Protein AF-A0A7J4KSL4-F1 (afdb_monomer_lite)

Foldseek 3Di:
DDDDPQCPDDDPVCCVPRPPDDDDDPPPDPDDDDPDDDDDCPPQPDFDQDTFFDDQVLLLRLVVRQVVCVVPPPGPADWDDPDPPDITGFHAFLQRLLVSLLVQLPPQADPVRHGDDPCSSCVSVVGKTWGCWKWKDAAQFQKIFIDRRHPCSNPPDSPDRDPFDADDRVPDDGDMDGCVVADAPDFDALVRLLPPPVNCVSNVNPSVSSNSSVVVQCVVPVDRTDDHHHDDGNHNGITMDIDIDD

pLDDT: mean 84.68, std 21.42, range [27.62, 98.75]

Structure (mmCIF, N/CA/C/O backbone):
data_AF-A0A7J4KSL4-F1
#
_entry.id   AF-A0A7J4KSL4-F1
#
loop_
_atom_site.group_PDB
_atom_site.id
_atom_site.type_symbol
_atom_site.label_atom_id
_atom_site.label_alt_id
_atom_site.label_comp_id
_atom_site.label_asym_id
_atom_site.label_entity_id
_atom_site.label_seq_id
_atom_site.pdbx_PDB_ins_code
_atom_site.Cartn_x
_atom_site.Cartn_y
_atom_site.Cartn_z
_atom_site.occupancy
_atom_site.B_iso_or_equiv
_atom_site.auth_seq_id
_atom_site.auth_comp_id
_atom_site.auth_asym_id
_atom_site.auth_atom_id
_atom_site.pdbx_PDB_model_num
ATOM 1 N N . MET A 1 1 ? 8.110 -25.566 19.414 1.00 39.31 1 MET A N 1
ATOM 2 C CA . MET A 1 1 ? 9.192 -24.579 19.209 1.00 39.31 1 MET A CA 1
ATOM 3 C C . MET A 1 1 ? 8.645 -23.217 19.601 1.00 39.31 1 MET A C 1
ATOM 5 O O . MET A 1 1 ? 7.542 -22.883 19.190 1.00 39.31 1 MET A O 1
ATOM 9 N N . THR A 1 2 ? 9.323 -22.516 20.504 1.00 30.81 2 THR A N 1
ATOM 10 C CA . THR A 1 2 ? 8.843 -21.291 21.157 1.00 30.81 2 THR A CA 1
ATOM 11 C C . THR A 1 2 ? 8.714 -20.135 20.170 1.00 30.81 2 THR A C 1
ATOM 13 O O . THR A 1 2 ? 9.677 -19.759 19.511 1.00 30.81 2 THR A O 1
ATOM 16 N N . ASN A 1 3 ? 7.508 -19.577 20.097 1.00 40.16 3 ASN A N 1
ATOM 17 C CA . ASN A 1 3 ? 7.156 -18.394 19.326 1.00 40.16 3 ASN A CA 1
ATOM 18 C C . ASN A 1 3 ? 7.800 -17.149 19.964 1.00 40.16 3 ASN A C 1
ATOM 20 O O . ASN A 1 3 ? 7.260 -16.575 20.910 1.00 40.16 3 ASN A O 1
ATOM 24 N N . THR A 1 4 ? 8.985 -16.761 19.496 1.00 35.66 4 THR A N 1
ATOM 25 C CA . THR A 1 4 ? 9.649 -15.519 19.910 1.00 35.66 4 THR A CA 1
ATOM 26 C C . THR A 1 4 ? 9.448 -14.465 18.833 1.00 35.66 4 THR A C 1
ATOM 28 O O . THR A 1 4 ? 10.215 -14.395 17.877 1.00 35.66 4 THR A O 1
ATOM 31 N N . ASN A 1 5 ? 8.409 -13.643 18.999 1.00 42.62 5 ASN A N 1
ATOM 32 C CA . ASN A 1 5 ? 8.269 -12.371 18.293 1.00 42.62 5 ASN A CA 1
ATOM 33 C C . ASN A 1 5 ? 9.576 -11.564 18.471 1.00 42.62 5 ASN A C 1
ATOM 35 O O . ASN A 1 5 ? 9.858 -11.135 19.595 1.00 42.62 5 ASN A O 1
ATOM 39 N N . PRO A 1 6 ? 10.363 -11.335 17.406 1.00 42.41 6 PRO A N 1
ATOM 40 C CA . PRO A 1 6 ? 11.667 -10.687 17.524 1.00 42.41 6 PRO A CA 1
ATOM 41 C C . PRO A 1 6 ? 11.580 -9.181 17.800 1.00 42.41 6 PRO A C 1
ATOM 43 O O . PRO A 1 6 ? 12.595 -8.543 18.060 1.00 42.41 6 PRO A O 1
ATOM 46 N N . TRP A 1 7 ? 10.371 -8.617 17.787 1.00 39.34 7 TRP A N 1
ATOM 47 C CA . TRP A 1 7 ? 10.103 -7.197 17.999 1.00 39.34 7 TRP A CA 1
ATOM 48 C C . TRP A 1 7 ? 9.522 -6.888 19.377 1.00 39.34 7 TRP A C 1
ATOM 50 O O . TRP A 1 7 ? 9.327 -5.723 19.705 1.00 39.34 7 TRP A O 1
ATOM 60 N N . LYS A 1 8 ? 9.281 -7.901 20.223 1.00 49.50 8 LYS A N 1
ATOM 61 C CA . LYS A 1 8 ? 8.716 -7.699 21.571 1.00 49.50 8 LYS A CA 1
ATOM 62 C C . LYS A 1 8 ? 9.629 -6.866 22.493 1.00 49.50 8 LYS A C 1
ATOM 64 O O . LYS A 1 8 ? 9.166 -6.374 23.517 1.00 49.50 8 LYS A O 1
ATOM 69 N N . HIS A 1 9 ? 10.905 -6.701 22.133 1.00 44.31 9 HIS A N 1
ATOM 70 C CA . HIS A 1 9 ? 11.928 -6.064 22.971 1.00 44.31 9 HIS A CA 1
ATOM 71 C C . HIS A 1 9 ? 12.786 -5.012 22.248 1.00 44.31 9 HIS A C 1
ATOM 73 O O . HIS A 1 9 ? 13.820 -4.614 22.779 1.00 44.31 9 HIS A O 1
ATOM 79 N N . VAL A 1 10 ? 12.397 -4.563 21.050 1.00 47.62 10 VAL A N 1
ATOM 80 C CA . VAL A 1 10 ? 13.165 -3.540 20.322 1.00 47.62 10 VAL A CA 1
ATOM 81 C C . VAL A 1 10 ? 12.630 -2.158 20.689 1.00 47.62 10 VAL A C 1
ATOM 83 O O . VAL A 1 10 ? 11.509 -1.805 20.329 1.00 47.62 10 VAL A O 1
ATOM 86 N N . ASP A 1 11 ? 13.441 -1.389 21.415 1.00 49.22 11 ASP A N 1
ATOM 87 C CA . ASP A 1 11 ? 13.222 0.039 21.642 1.00 49.22 11 ASP A CA 1
ATOM 88 C C . ASP A 1 11 ? 13.379 0.786 20.299 1.00 49.22 11 ASP A C 1
ATOM 90 O O . ASP A 1 11 ? 14.432 0.666 19.663 1.00 49.22 11 ASP A O 1
ATOM 94 N N . PRO A 1 12 ? 12.374 1.556 19.840 1.00 49.84 12 PRO A N 1
ATOM 95 C CA . PRO A 1 12 ? 12.467 2.348 18.613 1.00 49.84 12 PRO A CA 1
ATOM 96 C C . PRO A 1 12 ? 13.655 3.324 18.570 1.00 49.84 12 PRO A C 1
ATOM 98 O O . PRO A 1 12 ? 14.051 3.734 17.478 1.00 49.84 12 PRO A O 1
ATOM 101 N N . GLY A 1 13 ? 14.218 3.701 19.725 1.00 54.22 13 GLY A N 1
ATOM 102 C CA . GLY A 1 13 ? 15.398 4.561 19.835 1.00 54.22 13 GLY A CA 1
ATOM 103 C C . GLY A 1 13 ? 16.749 3.846 19.700 1.00 54.22 13 GLY A C 1
ATOM 104 O O . GLY A 1 13 ? 17.763 4.517 19.521 1.00 54.22 13 GLY A O 1
ATOM 105 N N . ASP A 1 14 ? 16.791 2.510 19.757 1.00 56.78 14 ASP A N 1
ATOM 106 C CA . ASP A 1 14 ? 18.032 1.723 19.760 1.00 56.78 14 ASP A CA 1
ATOM 107 C C . ASP A 1 14 ? 17.886 0.432 18.934 1.00 56.78 14 ASP A C 1
ATOM 109 O O . ASP A 1 14 ? 17.673 -0.673 19.440 1.00 56.78 14 ASP A O 1
ATOM 113 N N . ILE A 1 15 ? 18.046 0.574 17.615 1.00 53.00 15 ILE A N 1
ATOM 114 C CA . ILE A 1 15 ? 17.962 -0.539 16.657 1.00 53.00 15 ILE A CA 1
ATOM 115 C C . ILE A 1 15 ? 19.159 -1.499 16.726 1.00 53.00 15 ILE A C 1
ATOM 117 O O . ILE A 1 15 ? 19.127 -2.558 16.098 1.00 53.00 15 ILE A O 1
ATOM 121 N N . SER A 1 16 ? 20.211 -1.159 17.483 1.00 56.66 16 SER A N 1
ATOM 122 C CA . SER A 1 16 ? 21.448 -1.949 17.554 1.00 56.66 16 SER A CA 1
ATOM 123 C C . SER A 1 16 ? 21.262 -3.313 18.227 1.00 56.66 16 SER A C 1
ATOM 125 O O . SER A 1 16 ? 22.090 -4.205 18.055 1.00 56.66 16 SER A O 1
ATOM 127 N N . LYS A 1 17 ? 20.151 -3.493 18.950 1.00 53.06 17 LYS A N 1
ATOM 128 C CA . LYS A 1 17 ? 19.784 -4.729 19.655 1.00 53.06 17 LYS A CA 1
ATOM 129 C C . LYS A 1 17 ? 18.902 -5.671 18.837 1.00 53.06 17 LYS A C 1
ATOM 131 O O . LYS A 1 17 ? 18.527 -6.734 19.326 1.00 53.06 17 LYS A O 1
ATOM 136 N N . ASN A 1 18 ? 18.551 -5.301 17.606 1.00 53.09 18 ASN A N 1
ATOM 137 C CA . ASN A 1 18 ? 17.775 -6.167 16.731 1.00 53.09 18 ASN A CA 1
ATOM 138 C C . ASN A 1 18 ? 18.672 -7.299 16.181 1.00 53.09 18 ASN A C 1
ATOM 140 O O . ASN A 1 18 ? 19.638 -7.000 15.478 1.00 53.09 18 ASN A O 1
ATOM 144 N N . PRO A 1 19 ? 18.350 -8.588 16.418 1.00 43.59 19 PRO A N 1
ATOM 145 C CA . PRO A 1 19 ? 19.157 -9.719 15.941 1.00 43.59 19 PRO A CA 1
ATOM 146 C C . PRO A 1 19 ? 19.222 -9.838 14.408 1.00 43.59 19 PRO A C 1
ATOM 148 O O . PRO A 1 19 ? 20.030 -10.601 13.882 1.00 43.59 19 PRO A O 1
ATOM 151 N N . TYR A 1 20 ? 18.398 -9.077 13.684 1.00 46.66 20 TYR A N 1
ATOM 152 C CA . TYR A 1 20 ? 18.397 -8.989 12.223 1.00 46.66 20 TYR A CA 1
ATOM 153 C C . TYR A 1 20 ? 19.080 -7.721 11.686 1.00 46.66 20 TYR A C 1
ATOM 155 O O . TYR A 1 20 ? 19.228 -7.579 10.472 1.00 46.66 20 TYR A O 1
ATOM 163 N N . TYR A 1 21 ? 19.518 -6.804 12.554 1.00 44.44 21 TYR A N 1
ATOM 164 C CA . TYR A 1 21 ? 20.284 -5.629 12.148 1.00 44.44 21 TYR A CA 1
ATOM 165 C C . TYR A 1 21 ? 21.752 -6.015 11.931 1.00 44.44 21 TYR A C 1
ATOM 167 O O . TYR A 1 21 ? 22.508 -6.228 12.878 1.00 44.44 21 TYR A O 1
ATOM 175 N N . LYS A 1 22 ? 22.177 -6.104 10.667 1.00 50.25 22 LYS A N 1
ATOM 176 C CA . LYS A 1 22 ? 23.596 -6.238 10.318 1.00 50.25 22 LYS A CA 1
ATOM 177 C C . LYS A 1 22 ? 24.214 -4.846 10.256 1.00 50.25 22 LYS A C 1
ATOM 179 O O . LYS A 1 22 ? 23.897 -4.065 9.363 1.00 50.25 22 LYS A O 1
ATOM 184 N N . LYS A 1 23 ? 25.087 -4.535 11.216 1.00 45.44 23 LYS A N 1
ATOM 185 C CA . LYS A 1 23 ? 25.878 -3.300 11.208 1.00 45.44 23 LYS A CA 1
ATOM 186 C C . LYS A 1 23 ? 26.748 -3.305 9.947 1.00 45.44 23 LYS A C 1
ATOM 188 O O . LYS A 1 23 ? 27.466 -4.272 9.707 1.00 45.44 23 LYS A O 1
ATOM 193 N N . GLN A 1 24 ? 26.631 -2.265 9.128 1.00 40.72 24 GLN A N 1
ATOM 194 C CA . GLN A 1 24 ? 27.460 -2.095 7.939 1.00 40.72 24 GLN A CA 1
ATOM 195 C C . GLN A 1 24 ? 28.926 -1.988 8.385 1.00 40.72 24 GLN A C 1
ATOM 197 O O . GLN A 1 24 ? 29.223 -1.275 9.347 1.00 40.72 24 GLN A O 1
ATOM 202 N N . ASP A 1 25 ? 29.807 -2.762 7.752 1.00 38.03 25 ASP A N 1
ATOM 203 C CA . ASP A 1 25 ? 31.191 -2.932 8.193 1.00 38.03 25 ASP A CA 1
ATOM 204 C C . ASP A 1 25 ? 31.939 -1.591 8.158 1.00 38.03 25 ASP A C 1
ATOM 206 O O . ASP A 1 25 ? 31.971 -0.902 7.137 1.00 38.03 25 ASP A O 1
ATOM 210 N N . ALA A 1 26 ? 32.537 -1.202 9.285 1.00 41.88 26 ALA A N 1
ATOM 211 C CA . ALA A 1 26 ? 33.205 0.092 9.456 1.00 41.88 26 ALA A CA 1
ATOM 212 C C . ALA A 1 26 ? 34.580 0.165 8.759 1.00 41.88 26 ALA A C 1
ATOM 214 O O . ALA A 1 26 ? 35.343 1.101 8.984 1.00 41.88 26 ALA A O 1
ATOM 215 N N . SER A 1 27 ? 34.911 -0.821 7.922 1.00 35.78 27 SER A N 1
ATOM 216 C CA . SER A 1 27 ? 36.167 -0.910 7.176 1.00 35.78 27 SER A CA 1
ATOM 217 C C . SER A 1 27 ? 36.137 -0.199 5.820 1.00 35.78 27 SER A C 1
ATOM 219 O O . SER A 1 27 ? 37.103 -0.300 5.065 1.00 35.78 27 SER A O 1
ATOM 221 N N . ILE A 1 28 ? 35.066 0.530 5.487 1.00 36.09 28 ILE A N 1
ATOM 222 C CA . ILE A 1 28 ? 35.088 1.452 4.346 1.00 36.09 28 ILE A CA 1
ATOM 223 C C . ILE A 1 28 ? 35.929 2.673 4.758 1.00 36.09 28 ILE A C 1
ATOM 225 O O . ILE A 1 28 ? 35.569 3.339 5.732 1.00 36.09 28 ILE A O 1
ATOM 229 N N . PRO A 1 29 ? 37.038 2.990 4.063 1.00 32.78 29 PRO A N 1
ATOM 230 C CA . PRO A 1 29 ? 37.884 4.118 4.426 1.00 32.78 29 PRO A CA 1
ATOM 231 C C . PRO A 1 29 ? 37.075 5.415 4.397 1.00 32.78 29 PRO A C 1
ATOM 233 O O . PRO A 1 29 ? 36.578 5.830 3.350 1.00 32.78 29 PRO A O 1
ATOM 236 N N . THR A 1 30 ? 36.960 6.079 5.546 1.00 37.53 30 THR A N 1
ATOM 237 C CA . THR A 1 30 ? 36.420 7.436 5.647 1.00 37.53 30 THR A CA 1
ATOM 238 C C . THR A 1 30 ? 37.455 8.413 5.099 1.00 37.53 30 THR A C 1
ATOM 240 O O . THR A 1 30 ? 38.217 9.032 5.846 1.00 37.53 30 THR A O 1
ATOM 243 N N . GLY A 1 31 ? 37.520 8.509 3.772 1.00 32.50 31 GLY A N 1
ATOM 244 C CA . GLY A 1 31 ? 38.193 9.601 3.087 1.00 32.50 31 GLY A CA 1
ATOM 245 C C . GLY A 1 31 ? 37.556 10.925 3.506 1.00 32.50 31 GLY A C 1
ATOM 246 O O . GLY A 1 31 ? 36.337 11.085 3.472 1.00 32.50 31 GLY A O 1
ATOM 247 N N . LYS A 1 32 ? 38.398 11.851 3.959 1.00 29.64 32 LYS A N 1
ATOM 248 C CA . LYS A 1 32 ? 38.064 13.246 4.265 1.00 29.64 32 LYS A CA 1
ATOM 249 C C . LYS A 1 32 ? 37.277 13.846 3.081 1.00 29.64 32 LYS A C 1
ATOM 251 O O . LYS A 1 32 ? 37.682 13.596 1.948 1.00 29.64 32 LYS A O 1
ATOM 256 N N . PRO A 1 33 ? 36.188 14.605 3.302 1.00 32.22 33 PRO A N 1
ATOM 257 C CA . PRO A 1 33 ? 35.415 15.163 2.202 1.00 32.22 33 PRO A CA 1
ATOM 258 C C . PRO A 1 33 ? 36.269 16.208 1.492 1.00 32.22 33 PRO A C 1
ATOM 260 O O . PRO A 1 33 ? 36.545 17.275 2.044 1.00 32.22 33 PRO A O 1
ATOM 263 N N . ASP A 1 34 ? 36.711 15.867 0.286 1.00 31.11 34 ASP A N 1
ATOM 264 C CA . ASP A 1 34 ? 37.172 16.861 -0.664 1.00 31.11 34 ASP A CA 1
ATOM 265 C C . ASP A 1 34 ? 35.944 17.670 -1.083 1.00 31.11 34 ASP A C 1
ATOM 267 O O . ASP A 1 34 ? 34.872 17.131 -1.383 1.00 31.11 34 ASP A O 1
ATOM 271 N N . SER A 1 35 ? 36.064 18.985 -0.976 1.00 37.19 35 SER A N 1
ATOM 272 C CA . SER A 1 35 ? 35.003 19.935 -1.265 1.00 37.19 35 SER A CA 1
ATOM 273 C C . SER A 1 35 ? 34.716 19.936 -2.763 1.00 37.19 35 SER A C 1
ATOM 275 O O . SER A 1 35 ? 35.330 20.684 -3.518 1.00 37.19 35 SER A O 1
ATOM 277 N N . GLY A 1 36 ? 33.770 19.093 -3.164 1.00 38.50 36 GLY A N 1
ATOM 278 C CA . GLY A 1 36 ? 33.230 19.028 -4.514 1.00 38.50 36 GLY A CA 1
ATOM 279 C C . GLY A 1 36 ? 33.161 17.594 -5.010 1.00 38.50 36 GLY A C 1
ATOM 280 O O . GLY A 1 36 ? 34.156 17.104 -5.513 1.00 38.50 36 GLY A O 1
ATOM 281 N N . ILE A 1 37 ? 31.998 16.950 -4.859 1.00 29.88 37 ILE A N 1
ATOM 282 C CA . ILE A 1 37 ? 31.429 15.919 -5.745 1.00 29.88 37 ILE A CA 1
ATOM 283 C C . ILE A 1 37 ? 29.965 15.679 -5.321 1.00 29.88 37 ILE A C 1
ATOM 285 O O . ILE A 1 37 ? 29.623 15.666 -4.141 1.00 29.88 37 ILE A O 1
ATOM 289 N N . ASP A 1 38 ? 29.150 15.567 -6.363 1.00 27.62 38 ASP A N 1
ATOM 290 C CA . ASP A 1 38 ? 27.732 15.266 -6.559 1.00 27.62 38 ASP A CA 1
ATOM 291 C C . ASP A 1 38 ? 26.814 14.810 -5.404 1.00 27.62 38 ASP A C 1
ATOM 293 O O . ASP A 1 38 ? 27.182 14.000 -4.548 1.00 27.62 38 ASP A O 1
ATOM 297 N N . PRO A 1 39 ? 25.531 15.240 -5.433 1.00 36.16 39 PRO A N 1
ATOM 298 C CA . PRO A 1 39 ? 24.512 14.719 -4.539 1.00 36.16 39 PRO A CA 1
ATOM 299 C C . PRO A 1 39 ? 24.314 13.223 -4.795 1.00 36.16 39 PRO A C 1
ATOM 301 O O . PRO A 1 39 ? 23.846 12.813 -5.854 1.00 36.16 39 PRO A O 1
ATOM 304 N N . ILE A 1 40 ? 24.665 12.444 -3.771 1.00 29.77 40 ILE A N 1
ATOM 305 C CA . ILE A 1 40 ? 24.315 11.048 -3.495 1.00 29.77 40 ILE A CA 1
ATOM 306 C C . ILE A 1 40 ? 23.189 10.547 -4.412 1.00 29.77 40 ILE A C 1
ATOM 308 O O . ILE A 1 40 ? 21.999 10.770 -4.167 1.00 29.77 40 ILE A O 1
ATOM 312 N N . THR A 1 41 ? 23.583 9.825 -5.457 1.00 32.50 41 THR A N 1
ATOM 313 C CA . THR A 1 41 ? 22.741 8.924 -6.238 1.00 32.50 41 THR A CA 1
ATOM 314 C C . THR A 1 41 ? 22.277 7.798 -5.315 1.00 32.50 41 THR A C 1
ATOM 316 O O . THR A 1 41 ? 22.835 6.705 -5.292 1.00 32.50 41 THR A O 1
ATOM 319 N N . SER A 1 42 ? 21.217 8.040 -4.541 1.00 37.16 42 SER A N 1
ATOM 320 C CA . SER A 1 42 ? 20.340 6.948 -4.131 1.00 37.16 42 SER A CA 1
ATOM 321 C C . SER A 1 42 ? 19.786 6.371 -5.431 1.00 37.16 42 SER A C 1
ATOM 323 O O . SER A 1 42 ? 18.963 7.026 -6.078 1.00 37.16 42 SER A O 1
ATOM 325 N N . ALA A 1 43 ? 20.327 5.234 -5.880 1.00 36.28 43 ALA A N 1
ATOM 326 C CA . ALA A 1 43 ? 19.898 4.565 -7.100 1.00 36.28 43 ALA A CA 1
ATOM 327 C C . ALA A 1 43 ? 18.366 4.514 -7.110 1.00 36.28 43 ALA A C 1
ATOM 329 O O . ALA A 1 43 ? 17.746 3.917 -6.232 1.00 36.28 43 ALA A O 1
ATOM 330 N N . LYS A 1 44 ? 17.758 5.240 -8.051 1.00 55.06 44 LYS A N 1
ATOM 331 C CA . LYS A 1 44 ? 16.309 5.354 -8.173 1.00 55.06 44 LYS A CA 1
ATOM 332 C C . LYS A 1 44 ? 15.770 3.952 -8.432 1.00 55.06 44 LYS A C 1
ATOM 334 O O . LYS A 1 44 ? 15.937 3.436 -9.539 1.00 55.06 44 LYS A O 1
ATOM 339 N N . LEU A 1 45 ? 15.161 3.331 -7.421 1.00 57.69 45 LEU A N 1
ATOM 340 C CA . LEU A 1 45 ? 14.514 2.039 -7.591 1.00 57.69 45 LEU A CA 1
ATOM 341 C C . LEU A 1 45 ? 13.438 2.235 -8.663 1.00 57.69 45 LEU A C 1
ATOM 343 O O . LEU A 1 45 ? 12.484 2.998 -8.492 1.00 57.69 45 LEU A O 1
ATOM 347 N N . SER A 1 46 ? 13.668 1.632 -9.820 1.00 61.75 46 SER A N 1
ATOM 348 C CA . SER A 1 46 ? 12.796 1.733 -10.978 1.00 61.75 46 SER A CA 1
ATOM 349 C C . SER A 1 46 ? 12.650 0.361 -11.608 1.00 61.75 46 SER A C 1
ATOM 351 O O . SER A 1 46 ? 13.590 -0.437 -11.648 1.00 61.75 46 SER A O 1
ATOM 353 N N . VAL A 1 47 ? 11.426 0.067 -12.028 1.00 60.12 47 VAL A N 1
ATOM 354 C CA . VAL A 1 47 ? 11.045 -1.184 -12.684 1.00 60.12 47 VAL A CA 1
ATOM 355 C C . VAL A 1 47 ? 10.241 -0.795 -13.895 1.00 60.12 47 VAL A C 1
ATOM 357 O O . VAL A 1 47 ? 9.199 -0.144 -13.771 1.00 60.12 47 VAL A O 1
ATOM 360 N N . GLY A 1 48 ? 10.749 -1.167 -15.067 1.00 71.94 48 GLY A N 1
ATOM 361 C CA . GLY A 1 48 ? 10.225 -0.660 -16.324 1.00 71.94 48 GLY A CA 1
ATOM 362 C C . GLY A 1 48 ? 10.170 0.866 -16.279 1.00 71.94 48 GLY A C 1
ATOM 363 O O . GLY A 1 48 ? 11.195 1.531 -16.158 1.00 71.94 48 GLY A O 1
ATOM 364 N N . ALA A 1 49 ? 8.959 1.412 -16.327 1.00 74.44 49 ALA A N 1
ATOM 365 C CA . ALA A 1 49 ? 8.733 2.849 -16.364 1.00 74.44 49 ALA A CA 1
ATOM 366 C C . ALA A 1 49 ? 8.252 3.467 -15.036 1.00 74.44 49 ALA A C 1
ATOM 368 O O . ALA A 1 49 ? 7.997 4.674 -14.976 1.00 74.44 49 ALA A O 1
ATOM 369 N N . TYR A 1 50 ? 8.134 2.676 -13.964 1.00 84.88 50 TYR A N 1
ATOM 370 C CA . TYR A 1 50 ? 7.694 3.177 -12.664 1.00 84.88 50 TYR A CA 1
ATOM 371 C C . TYR A 1 50 ? 8.869 3.515 -11.753 1.00 84.88 50 TYR A C 1
ATOM 373 O O . TYR A 1 50 ? 9.902 2.850 -11.749 1.00 84.88 50 TYR A O 1
ATOM 381 N N . SER A 1 51 ? 8.693 4.585 -10.981 1.00 88.44 51 SER A N 1
ATOM 382 C CA . SER A 1 51 ? 9.623 5.036 -9.950 1.00 88.44 51 SER A CA 1
ATOM 383 C C . SER A 1 51 ? 9.008 4.736 -8.590 1.00 88.44 51 SER A C 1
ATOM 385 O O . SER A 1 51 ? 7.896 5.188 -8.328 1.00 88.44 51 SER A O 1
ATOM 387 N N . PHE A 1 52 ? 9.705 3.991 -7.741 1.00 89.69 52 PHE A N 1
ATOM 388 C CA . PHE A 1 52 ? 9.222 3.716 -6.390 1.00 89.69 52 PHE A CA 1
ATOM 389 C C . PHE A 1 52 ? 9.706 4.780 -5.418 1.00 89.69 52 PHE A C 1
ATOM 391 O O . PHE A 1 52 ? 10.689 5.481 -5.674 1.00 89.69 52 PHE A O 1
ATOM 398 N N . ILE A 1 53 ? 9.014 4.874 -4.288 1.00 91.19 53 ILE A N 1
ATOM 399 C CA . ILE A 1 53 ? 9.482 5.647 -3.151 1.00 91.19 53 ILE A CA 1
ATOM 400 C C . ILE A 1 53 ? 9.747 4.722 -1.966 1.00 91.19 53 ILE A C 1
ATOM 402 O O . ILE A 1 53 ? 8.977 3.810 -1.673 1.00 91.19 53 ILE A O 1
ATOM 406 N N . GLU A 1 54 ? 10.866 4.988 -1.311 1.00 83.62 54 GLU A N 1
ATOM 407 C CA . GLU A 1 54 ? 11.299 4.387 -0.058 1.00 83.62 54 GLU A CA 1
ATOM 408 C C . GLU A 1 54 ? 11.935 5.541 0.717 1.00 83.62 54 GLU A C 1
ATOM 410 O O . GLU A 1 54 ? 13.007 6.016 0.329 1.00 83.62 54 GLU A O 1
ATOM 415 N N . ALA A 1 55 ? 11.271 6.109 1.731 1.00 70.25 55 ALA A N 1
ATOM 416 C CA . ALA A 1 55 ? 11.935 7.170 2.491 1.00 70.25 55 ALA A CA 1
ATOM 417 C C . ALA A 1 55 ? 11.431 7.416 3.907 1.00 70.25 55 ALA A C 1
ATOM 419 O O . ALA A 1 55 ? 10.256 7.320 4.251 1.00 70.25 55 ALA A O 1
ATOM 420 N N . LYS A 1 56 ? 12.372 7.936 4.696 1.00 78.12 56 LYS A N 1
ATOM 421 C CA . LYS A 1 56 ? 12.125 8.671 5.930 1.00 78.12 56 LYS A CA 1
ATOM 422 C C . LYS A 1 56 ? 12.731 10.073 5.761 1.00 78.12 56 LYS A C 1
ATOM 424 O O . LYS A 1 56 ? 13.955 10.156 5.681 1.00 78.12 56 LYS A O 1
ATOM 429 N N . PRO A 1 57 ? 11.937 11.161 5.710 1.00 90.94 57 PRO A N 1
ATOM 430 C CA . PRO A 1 57 ? 10.470 11.228 5.778 1.00 90.94 57 PRO A CA 1
ATOM 431 C C . PRO A 1 57 ? 9.755 10.886 4.454 1.00 90.94 57 PRO A C 1
ATOM 433 O O . PRO A 1 57 ? 10.229 11.247 3.377 1.00 90.94 57 PRO A O 1
ATOM 436 N N . TYR A 1 58 ? 8.562 10.286 4.551 1.00 94.50 58 TYR A N 1
ATOM 437 C CA . TYR A 1 58 ? 7.679 9.967 3.414 1.00 94.50 58 TYR A CA 1
ATOM 438 C C . TYR A 1 58 ? 7.404 11.181 2.506 1.00 94.50 58 TYR A C 1
ATOM 440 O O . TYR A 1 58 ? 7.470 11.086 1.283 1.00 94.50 58 TYR A O 1
ATOM 448 N N . SER A 1 59 ? 7.157 12.353 3.097 1.00 96.00 59 SER A N 1
ATOM 449 C CA . SER A 1 59 ? 6.887 13.597 2.364 1.00 96.00 59 SER A CA 1
ATOM 450 C C . SER A 1 59 ? 7.996 13.956 1.374 1.00 96.00 59 SER A C 1
ATOM 452 O O . SER A 1 59 ? 7.723 14.231 0.208 1.00 96.00 59 SER A O 1
ATOM 454 N N . GLN A 1 60 ? 9.257 13.881 1.798 1.00 95.19 60 GLN A N 1
ATOM 455 C CA . GLN A 1 60 ? 10.397 14.192 0.943 1.00 95.19 60 GLN A CA 1
ATOM 456 C C . GLN A 1 60 ? 10.498 13.218 -0.235 1.00 95.19 60 GLN A C 1
ATOM 458 O O . GLN A 1 60 ? 10.870 13.632 -1.331 1.00 95.19 60 GLN A O 1
ATOM 463 N N . ALA A 1 61 ? 10.136 11.945 -0.043 1.00 94.38 61 ALA A N 1
ATOM 464 C CA . ALA A 1 61 ? 10.053 10.958 -1.121 1.00 94.38 61 ALA A CA 1
ATOM 465 C C . ALA A 1 61 ? 9.027 11.365 -2.186 1.00 94.38 61 ALA A C 1
ATOM 467 O O . ALA A 1 61 ? 9.348 11.379 -3.374 1.00 94.38 61 ALA A O 1
ATOM 468 N N . VAL A 1 62 ? 7.816 11.738 -1.757 1.00 95.88 62 VAL A N 1
ATOM 469 C CA . VAL A 1 62 ? 6.737 12.182 -2.653 1.00 95.88 62 VAL A CA 1
ATOM 470 C C . VAL A 1 62 ? 7.178 13.393 -3.476 1.00 95.88 62 VAL A C 1
ATOM 472 O O . VAL A 1 62 ? 7.015 13.412 -4.696 1.00 95.88 62 VAL A O 1
ATOM 475 N N . HIS A 1 63 ? 7.796 14.388 -2.837 1.00 95.62 63 HIS A N 1
ATOM 476 C CA . HIS A 1 63 ? 8.267 15.591 -3.531 1.00 95.62 63 HIS A CA 1
ATOM 477 C C . HIS A 1 63 ? 9.424 15.295 -4.488 1.00 95.62 63 HIS A C 1
ATOM 479 O O . HIS A 1 63 ? 9.404 15.766 -5.625 1.00 95.62 63 HIS A O 1
ATOM 485 N N . LYS A 1 64 ? 10.400 14.468 -4.084 1.00 94.19 64 LYS A N 1
ATOM 486 C CA . LYS A 1 64 ? 11.495 14.027 -4.968 1.00 94.19 64 LYS A CA 1
ATOM 487 C C . LYS A 1 64 ? 10.962 13.301 -6.203 1.00 94.19 64 LYS A C 1
ATOM 489 O O . LYS A 1 64 ? 11.399 13.603 -7.312 1.00 94.19 64 LYS A O 1
ATOM 494 N N . LEU A 1 65 ? 9.994 12.399 -6.026 1.00 94.38 65 LEU A N 1
ATOM 495 C CA . LEU A 1 65 ? 9.305 11.714 -7.121 1.00 94.38 65 LEU A CA 1
ATOM 496 C C . LEU A 1 65 ? 8.665 12.726 -8.081 1.00 94.38 65 LEU A C 1
ATOM 498 O O . LEU A 1 65 ? 8.925 12.696 -9.283 1.00 94.38 65 LEU A O 1
ATOM 502 N N . GLN A 1 66 ? 7.868 13.656 -7.553 1.00 94.88 66 GLN A N 1
ATOM 503 C CA . GLN A 1 66 ? 7.174 14.665 -8.353 1.00 94.88 66 GLN A CA 1
ATOM 504 C C . GLN A 1 66 ? 8.136 15.570 -9.127 1.00 94.88 66 GLN A C 1
ATOM 506 O O . GLN A 1 66 ? 7.888 15.856 -10.298 1.00 94.88 66 GLN A O 1
ATOM 511 N N . VAL A 1 67 ? 9.233 16.011 -8.505 1.00 93.56 67 VAL A N 1
ATOM 512 C CA . VAL A 1 67 ? 10.269 16.816 -9.170 1.00 93.56 67 VAL A CA 1
ATOM 513 C C . VAL A 1 67 ? 10.933 16.018 -10.292 1.00 93.56 67 VAL A C 1
ATOM 515 O O . VAL A 1 67 ? 11.017 16.514 -11.413 1.00 93.56 67 VAL A O 1
ATOM 518 N N . ALA A 1 68 ? 11.336 14.773 -10.025 1.00 91.06 68 ALA A N 1
ATOM 519 C CA . ALA A 1 68 ? 12.017 13.928 -11.006 1.00 91.06 68 ALA A CA 1
ATOM 520 C C . ALA A 1 68 ? 11.137 13.566 -12.216 1.00 91.06 68 ALA A C 1
ATOM 522 O O . ALA A 1 68 ? 11.644 13.376 -13.318 1.00 91.06 68 ALA A O 1
ATOM 523 N N . LEU A 1 69 ? 9.822 13.444 -12.023 1.00 91.88 69 LEU A N 1
ATOM 524 C CA . LEU A 1 69 ? 8.895 13.080 -13.097 1.00 91.88 69 LEU A CA 1
ATOM 525 C C . LEU A 1 69 ? 8.382 14.287 -13.888 1.00 91.88 69 LEU A C 1
ATOM 527 O O . LEU A 1 69 ? 8.095 14.157 -15.075 1.00 91.88 69 LEU A O 1
ATOM 531 N N . LYS A 1 70 ? 8.332 15.484 -13.288 1.00 89.62 70 LYS A N 1
ATOM 532 C CA . LYS A 1 70 ? 8.003 16.726 -14.014 1.00 89.62 70 LYS A CA 1
ATOM 533 C C . LYS A 1 70 ? 8.983 17.028 -15.146 1.00 89.62 70 LYS A C 1
ATOM 535 O O . LYS A 1 70 ? 8.585 17.619 -16.143 1.00 89.62 70 LYS A O 1
ATOM 540 N N . THR A 1 71 ? 10.239 16.612 -15.011 1.00 86.56 71 THR A N 1
ATOM 541 C CA . THR A 1 71 ? 11.269 16.781 -16.044 1.00 86.56 71 THR A CA 1
ATOM 542 C C . THR A 1 71 ? 11.282 15.647 -17.077 1.00 86.56 71 THR A C 1
ATOM 544 O O . THR A 1 71 ? 12.089 15.682 -18.001 1.00 86.56 71 THR A O 1
ATOM 547 N N . SER A 1 72 ? 10.386 14.657 -16.952 1.00 83.00 72 SER A N 1
ATOM 548 C CA . SER A 1 72 ? 10.317 13.457 -17.798 1.00 83.00 72 SER A CA 1
ATOM 549 C C . SER A 1 72 ? 8.966 13.380 -18.536 1.00 83.00 72 SER A C 1
ATOM 551 O O . SER A 1 72 ? 8.059 12.678 -18.085 1.00 83.00 72 SER A O 1
ATOM 553 N N . PRO A 1 73 ? 8.792 14.091 -19.668 1.00 68.12 73 PRO A N 1
ATOM 554 C CA . PRO A 1 73 ? 7.493 14.249 -20.338 1.00 68.12 73 PRO A CA 1
ATOM 555 C C . PRO A 1 73 ? 6.906 12.957 -20.934 1.00 68.12 73 PRO A C 1
ATOM 557 O O . PRO A 1 73 ? 5.722 12.922 -21.249 1.00 68.12 73 PRO A O 1
ATOM 560 N N . SER A 1 74 ? 7.701 11.894 -21.073 1.00 70.50 74 SER A N 1
ATOM 561 C CA . SER A 1 74 ? 7.278 10.574 -21.565 1.00 70.50 74 SER A CA 1
ATOM 562 C C . SER A 1 74 ? 6.990 9.561 -20.451 1.00 70.50 74 SER A C 1
ATOM 564 O O . SER A 1 74 ? 6.866 8.365 -20.714 1.00 70.50 74 SER A O 1
ATOM 566 N N . SER A 1 75 ? 6.917 10.003 -19.193 1.00 81.81 75 SER A N 1
ATOM 567 C CA . SER A 1 75 ? 6.669 9.087 -18.086 1.00 81.81 75 SER A CA 1
ATOM 568 C C . SER A 1 75 ? 5.241 8.538 -18.123 1.00 81.81 75 SER A C 1
ATOM 570 O O . SER A 1 75 ? 4.276 9.293 -18.079 1.00 81.81 75 SER A O 1
ATOM 572 N N . VAL A 1 76 ? 5.104 7.210 -18.119 1.00 88.69 76 VAL A N 1
ATOM 573 C CA . VAL A 1 76 ? 3.813 6.520 -17.915 1.00 88.69 76 VAL A CA 1
ATOM 574 C C . VAL A 1 76 ? 3.449 6.395 -16.430 1.00 88.69 76 VAL A C 1
ATOM 576 O O . VAL A 1 76 ? 2.581 5.607 -16.056 1.00 88.69 76 VAL A O 1
ATOM 579 N N . HIS A 1 77 ? 4.142 7.130 -15.557 1.00 94.00 77 HIS A N 1
ATOM 580 C CA . HIS A 1 77 ? 3.879 7.089 -14.129 1.00 94.00 77 HIS A CA 1
ATOM 581 C C . HIS A 1 77 ? 2.493 7.672 -13.810 1.00 94.00 77 HIS A C 1
ATOM 583 O O . HIS A 1 77 ? 2.092 8.654 -14.445 1.00 94.00 77 HIS A O 1
ATOM 589 N N . PRO A 1 78 ? 1.760 7.119 -12.827 1.00 94.88 78 PRO A N 1
ATOM 590 C CA . PRO A 1 78 ? 0.407 7.570 -12.540 1.00 94.88 78 PRO A CA 1
ATOM 591 C C . PRO A 1 78 ? 0.329 9.045 -12.132 1.00 94.88 78 PRO A C 1
ATOM 593 O O . PRO A 1 78 ? 1.166 9.575 -11.391 1.00 94.88 78 PRO A O 1
ATOM 596 N N . LEU A 1 79 ? -0.733 9.694 -12.607 1.00 95.25 79 LEU A N 1
ATOM 597 C CA . LEU A 1 79 ? -1.096 11.065 -12.275 1.00 95.25 79 LEU A CA 1
ATOM 598 C C . LEU A 1 79 ? -2.361 11.069 -11.419 1.00 95.25 79 LEU A C 1
ATOM 600 O O . LEU A 1 79 ? -3.318 10.358 -11.708 1.00 95.25 79 LEU A O 1
ATOM 604 N N . PHE A 1 80 ? -2.387 11.944 -10.423 1.00 96.69 80 PHE A N 1
ATOM 605 C CA . PHE A 1 80 ? -3.562 12.259 -9.627 1.00 96.69 80 PHE A CA 1
ATOM 606 C C . PHE A 1 80 ? -4.179 13.583 -10.085 1.00 96.69 80 PHE A C 1
ATOM 608 O O . PHE A 1 80 ? -3.464 14.574 -10.275 1.00 96.69 80 PHE A O 1
ATOM 615 N N . ASN A 1 81 ? -5.506 13.622 -10.232 1.00 96.69 81 ASN A N 1
ATOM 616 C CA . ASN A 1 81 ? -6.239 14.845 -10.559 1.00 96.69 81 ASN A CA 1
ATOM 617 C C . ASN A 1 81 ? -6.505 15.643 -9.272 1.00 96.69 81 ASN A C 1
ATOM 619 O O . ASN A 1 81 ? -7.411 15.322 -8.506 1.00 96.69 81 ASN A O 1
ATOM 623 N N . LEU A 1 82 ? -5.731 16.704 -9.026 1.00 94.31 82 LEU A N 1
ATOM 624 C CA . LEU A 1 82 ? -5.966 17.605 -7.888 1.00 94.31 82 LEU A CA 1
ATOM 625 C C . LEU A 1 82 ? -7.224 18.450 -8.070 1.00 94.31 82 LEU A C 1
ATOM 627 O O . LEU A 1 82 ? -7.908 18.773 -7.095 1.00 94.31 82 LEU A O 1
ATOM 631 N N . SER A 1 83 ? -7.490 18.814 -9.320 1.00 94.25 83 SER A N 1
ATOM 632 C CA . SER A 1 83 ? -8.651 19.560 -9.784 1.00 94.25 83 SER A CA 1
ATOM 633 C C . SER A 1 83 ? -8.935 19.188 -11.245 1.00 94.25 83 SER A C 1
ATOM 635 O O . SER A 1 83 ? -8.228 18.367 -11.832 1.00 94.25 83 SER A O 1
ATOM 637 N N . ALA A 1 84 ? -9.940 19.818 -11.859 1.00 93.19 84 ALA A N 1
ATOM 638 C CA . ALA A 1 84 ? -10.256 19.620 -13.276 1.00 93.19 84 ALA A CA 1
ATOM 639 C C . ALA A 1 84 ? -9.094 19.982 -14.226 1.00 93.19 84 ALA A C 1
ATOM 641 O O . ALA A 1 84 ? -9.015 19.448 -15.329 1.00 93.19 84 ALA A O 1
ATOM 642 N N . THR A 1 85 ? -8.193 20.878 -13.811 1.00 94.81 85 THR A N 1
ATOM 643 C CA . THR A 1 85 ? -7.108 21.407 -14.656 1.00 94.81 85 THR A CA 1
ATOM 644 C C . THR A 1 85 ? -5.713 21.082 -14.134 1.00 94.81 85 THR A C 1
ATOM 646 O O . THR A 1 85 ? -4.737 21.242 -14.864 1.00 94.81 85 THR A O 1
ATOM 649 N N . GLN A 1 86 ? -5.593 20.618 -12.889 1.00 95.12 86 GLN A N 1
ATOM 650 C CA . GLN A 1 86 ? -4.308 20.372 -12.252 1.00 95.12 86 GLN A CA 1
ATOM 651 C C . GLN A 1 86 ? -4.092 18.882 -12.002 1.00 95.12 86 GLN A C 1
ATOM 653 O O . GLN A 1 86 ? -4.857 18.237 -11.282 1.00 95.12 86 GLN A O 1
ATOM 658 N N . LYS A 1 87 ? -2.987 18.363 -12.543 1.00 95.75 87 LYS A N 1
ATOM 659 C CA . LYS A 1 87 ? -2.508 16.999 -12.306 1.00 95.75 87 LYS A CA 1
ATOM 660 C C . LYS A 1 87 ? -1.135 17.017 -11.651 1.00 95.75 87 LYS A C 1
ATOM 662 O O . LYS A 1 87 ? -0.331 17.911 -11.912 1.00 95.75 87 LYS A O 1
ATOM 667 N N . VAL A 1 88 ? -0.862 16.020 -10.821 1.00 95.75 88 VAL A N 1
ATOM 668 C CA . VAL A 1 88 ? 0.463 15.793 -10.228 1.00 95.75 88 VAL A CA 1
ATOM 669 C C . VAL A 1 88 ? 0.814 14.322 -10.286 1.00 95.75 88 VAL A C 1
ATOM 671 O O . VAL A 1 88 ? -0.067 13.475 -10.178 1.00 95.75 88 VAL A O 1
ATOM 674 N N . TYR A 1 89 ? 2.099 14.011 -10.428 1.00 96.19 89 TYR A N 1
ATOM 675 C CA . TYR A 1 89 ? 2.558 12.642 -10.231 1.00 96.19 89 TYR A CA 1
ATOM 676 C C . TYR A 1 89 ? 2.323 12.223 -8.783 1.00 96.19 89 TYR A C 1
ATOM 678 O O . TYR A 1 89 ? 2.499 13.018 -7.853 1.00 96.19 89 TYR A O 1
ATOM 686 N N . ARG A 1 90 ? 1.924 10.972 -8.596 1.00 96.56 90 ARG A N 1
ATOM 687 C CA . ARG A 1 90 ? 1.733 10.384 -7.273 1.00 96.56 90 ARG A CA 1
ATOM 688 C C . ARG A 1 90 ? 2.583 9.129 -7.129 1.00 96.56 90 ARG A C 1
ATOM 690 O O . ARG A 1 90 ? 2.875 8.5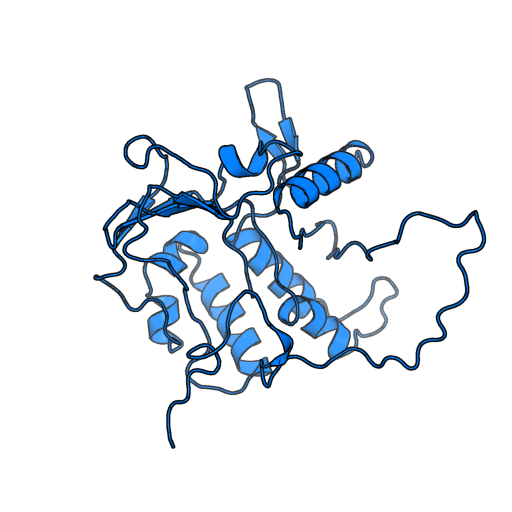06 -8.143 1.00 96.56 90 ARG A O 1
ATOM 697 N N . PRO A 1 91 ? 2.940 8.735 -5.897 1.00 96.94 91 PRO A N 1
ATOM 698 C CA . PRO A 1 91 ? 3.397 7.377 -5.646 1.00 96.94 91 PRO A CA 1
ATOM 699 C C . PRO A 1 91 ? 2.403 6.346 -6.184 1.00 96.94 91 PRO A C 1
ATOM 701 O O . PRO A 1 91 ? 1.217 6.639 -6.381 1.00 96.94 91 PRO A O 1
ATOM 704 N N . LEU A 1 92 ? 2.887 5.125 -6.380 1.00 97.25 92 LEU A N 1
ATOM 705 C CA . LEU A 1 92 ? 2.018 3.997 -6.683 1.00 97.25 92 LEU A CA 1
ATOM 706 C C . LEU A 1 92 ? 1.077 3.715 -5.500 1.00 97.25 92 LEU A C 1
ATOM 708 O O . LEU A 1 92 ? 1.414 3.974 -4.342 1.00 97.25 92 LEU A O 1
ATOM 712 N N . THR A 1 93 ? -0.107 3.182 -5.785 1.00 98.00 93 THR A N 1
ATOM 713 C CA . THR A 1 93 ? -0.990 2.598 -4.766 1.00 98.00 93 THR A CA 1
ATOM 714 C C . THR A 1 93 ? -0.397 1.286 -4.241 1.00 98.00 93 THR A C 1
ATOM 716 O O . THR A 1 93 ? 0.542 0.734 -4.820 1.00 98.00 93 THR A O 1
ATOM 719 N N . PHE A 1 94 ? -0.949 0.742 -3.152 1.00 97.69 94 PHE A N 1
ATOM 720 C CA . PHE A 1 94 ? -0.553 -0.580 -2.6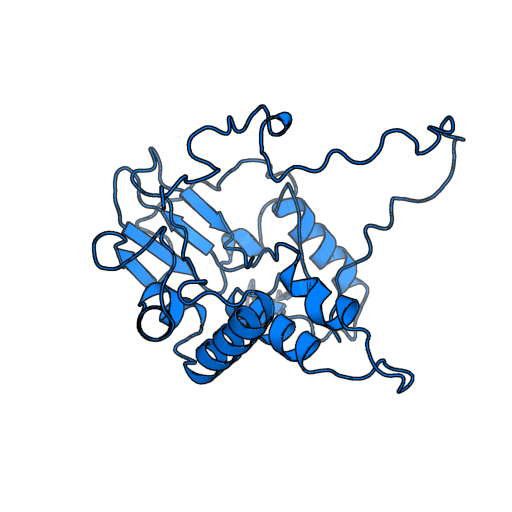59 1.00 97.69 94 PHE A CA 1
ATOM 721 C C . PHE A 1 94 ? -0.682 -1.648 -3.757 1.00 97.69 94 PHE A C 1
ATOM 723 O O . PHE A 1 94 ? 0.252 -2.418 -3.975 1.00 97.69 94 PHE A O 1
ATOM 730 N N . LYS A 1 95 ? -1.808 -1.659 -4.487 1.00 98.00 95 LYS A N 1
ATOM 731 C CA . LYS A 1 95 ? -2.054 -2.598 -5.590 1.00 98.00 95 LYS A CA 1
ATOM 732 C C . LYS A 1 95 ? -1.011 -2.460 -6.697 1.00 98.00 95 LYS A C 1
ATOM 734 O O . LYS A 1 95 ? -0.406 -3.452 -7.086 1.00 98.00 95 LYS A O 1
ATOM 739 N N . GLU A 1 96 ? -0.759 -1.237 -7.152 1.00 97.56 96 GLU A N 1
ATOM 740 C CA . GLU A 1 96 ? 0.209 -0.962 -8.222 1.00 97.56 96 GLU A CA 1
ATOM 741 C C . GLU A 1 96 ? 1.642 -1.347 -7.808 1.00 97.56 96 GLU A C 1
ATOM 743 O O . GLU A 1 96 ? 2.404 -1.857 -8.627 1.00 97.56 96 GLU A O 1
ATOM 748 N N . ASN A 1 97 ? 2.014 -1.174 -6.531 1.00 97.00 97 ASN A N 1
ATOM 749 C CA . ASN A 1 97 ? 3.290 -1.677 -6.006 1.00 97.00 97 ASN A CA 1
ATOM 750 C C . ASN A 1 97 ? 3.384 -3.207 -6.116 1.00 97.00 97 ASN A C 1
ATOM 752 O O . ASN A 1 97 ? 4.431 -3.730 -6.501 1.00 97.00 97 ASN A O 1
ATOM 756 N N . ILE A 1 98 ? 2.305 -3.932 -5.804 1.00 97.38 98 ILE A N 1
ATOM 757 C CA . ILE A 1 98 ? 2.255 -5.393 -5.950 1.00 97.38 98 ILE A CA 1
ATOM 758 C C . ILE A 1 98 ? 2.355 -5.808 -7.422 1.00 97.38 98 ILE A C 1
ATOM 760 O O . ILE A 1 98 ? 3.163 -6.674 -7.752 1.00 97.38 98 ILE A O 1
ATOM 764 N N . GLU A 1 99 ? 1.591 -5.173 -8.311 1.00 96.44 99 GLU A N 1
ATOM 765 C CA . GLU A 1 99 ? 1.644 -5.435 -9.756 1.00 96.44 99 GLU A CA 1
ATOM 766 C C . GLU A 1 99 ? 3.052 -5.208 -10.306 1.00 96.44 99 GLU A C 1
ATOM 768 O O . GLU A 1 99 ? 3.598 -6.059 -11.007 1.00 96.44 99 GLU A O 1
ATOM 773 N N . ALA A 1 100 ? 3.687 -4.095 -9.937 1.00 93.94 100 ALA A N 1
ATOM 774 C CA . ALA A 1 100 ? 5.035 -3.786 -10.385 1.00 93.94 100 ALA A CA 1
ATOM 775 C C . ALA A 1 100 ? 6.075 -4.780 -9.833 1.00 93.94 100 ALA A C 1
ATOM 777 O O . ALA A 1 100 ? 6.996 -5.155 -10.560 1.00 93.94 100 ALA A O 1
ATOM 778 N N . ARG A 1 101 ? 5.908 -5.265 -8.592 1.00 94.62 101 ARG A N 1
ATOM 779 C CA . ARG A 1 101 ? 6.749 -6.330 -8.017 1.00 94.62 101 ARG A CA 1
ATOM 780 C C . ARG A 1 101 ? 6.640 -7.641 -8.785 1.00 94.62 101 ARG A C 1
ATOM 782 O O . ARG A 1 101 ? 7.660 -8.254 -9.089 1.00 94.62 101 ARG A O 1
ATOM 789 N N . ILE A 1 102 ? 5.416 -8.062 -9.094 1.00 96.00 102 ILE A N 1
ATOM 790 C CA . ILE A 1 102 ? 5.157 -9.289 -9.855 1.00 96.00 102 ILE A CA 1
ATOM 791 C C . ILE A 1 102 ? 5.747 -9.164 -11.258 1.00 96.00 102 ILE A C 1
ATOM 793 O O . ILE A 1 102 ? 6.523 -10.023 -11.667 1.00 96.00 102 ILE A O 1
ATOM 797 N N . ASN A 1 103 ? 5.467 -8.059 -11.952 1.00 94.00 103 ASN A N 1
ATOM 798 C CA . ASN A 1 103 ? 5.968 -7.821 -13.304 1.00 94.00 103 ASN A CA 1
ATOM 799 C C . ASN A 1 103 ? 7.505 -7.817 -13.360 1.00 94.00 103 ASN A C 1
ATOM 801 O O . ASN A 1 103 ? 8.090 -8.388 -14.283 1.00 94.00 103 ASN A O 1
ATOM 805 N N . ASP A 1 104 ? 8.183 -7.221 -12.370 1.00 93.38 104 ASP A N 1
ATOM 806 C CA . ASP A 1 104 ? 9.648 -7.287 -12.284 1.00 93.38 104 ASP A CA 1
ATOM 807 C C . ASP A 1 104 ? 10.148 -8.721 -12.104 1.00 93.38 104 ASP A C 1
ATOM 809 O O . ASP A 1 104 ? 11.065 -9.144 -12.803 1.00 93.38 104 ASP A O 1
ATOM 813 N N . PHE A 1 105 ? 9.532 -9.476 -11.194 1.00 94.56 105 PHE A N 1
ATOM 814 C CA . PHE A 1 105 ? 9.913 -10.856 -10.899 1.00 94.56 105 PHE A CA 1
ATOM 815 C C . PHE A 1 105 ? 9.684 -11.798 -12.087 1.00 94.56 105 PHE A C 1
ATOM 817 O O . PHE A 1 105 ? 10.429 -12.761 -12.302 1.00 94.56 105 PHE A O 1
ATOM 824 N N . GLU A 1 106 ? 8.635 -11.557 -12.865 1.00 94.44 106 GLU A N 1
ATOM 825 C CA . GLU A 1 106 ? 8.293 -12.355 -14.040 1.00 94.44 106 GLU A CA 1
ATOM 826 C C . GLU A 1 106 ? 9.138 -11.991 -15.266 1.00 94.44 106 GLU A C 1
ATOM 828 O O . GLU A 1 106 ? 9.364 -12.850 -16.118 1.00 94.44 106 GLU A O 1
ATOM 833 N N . THR A 1 107 ? 9.697 -10.781 -15.323 1.00 92.62 107 THR A N 1
ATOM 834 C CA . THR A 1 107 ? 10.617 -10.366 -16.390 1.00 92.62 107 THR A CA 1
ATOM 835 C C . THR A 1 107 ? 11.939 -11.127 -16.269 1.00 92.62 107 THR A C 1
ATOM 837 O O . THR A 1 107 ? 12.751 -10.828 -15.398 1.00 92.62 107 THR A O 1
ATOM 840 N N . LYS A 1 108 ? 12.173 -12.122 -17.138 1.00 92.81 108 LYS A N 1
ATOM 841 C CA . LYS A 1 108 ? 13.340 -13.030 -17.059 1.00 92.81 108 LYS A CA 1
ATOM 842 C C . LYS A 1 108 ? 14.599 -12.537 -17.768 1.00 92.81 108 LYS A C 1
ATOM 844 O O . LYS A 1 108 ? 15.659 -13.131 -17.584 1.00 92.81 108 LYS A O 1
ATOM 849 N N . THR A 1 109 ? 14.502 -11.469 -18.551 1.00 94.31 109 THR A N 1
ATOM 850 C CA . THR A 1 109 ? 15.608 -10.940 -19.358 1.00 94.31 109 THR A CA 1
ATOM 851 C C . THR A 1 109 ? 15.812 -9.450 -19.119 1.00 94.31 109 THR A C 1
ATOM 853 O O . THR A 1 109 ? 14.863 -8.714 -18.854 1.00 94.31 109 THR A O 1
ATOM 856 N N . ASN A 1 110 ? 17.058 -9.004 -19.223 1.00 89.88 110 ASN A N 1
ATOM 857 C CA . ASN A 1 110 ? 17.449 -7.601 -19.243 1.00 89.88 110 ASN A CA 1
ATOM 858 C C . ASN A 1 110 ? 17.071 -6.939 -20.584 1.00 89.88 110 ASN A C 1
ATOM 860 O O . ASN A 1 110 ? 16.751 -7.643 -21.547 1.00 89.88 110 ASN A O 1
ATOM 864 N N . PRO A 1 111 ? 17.141 -5.595 -20.691 1.00 88.06 111 PRO A N 1
ATOM 865 C CA . PRO A 1 111 ? 16.883 -4.888 -21.949 1.00 88.06 111 PRO A CA 1
ATOM 866 C C . PRO A 1 111 ? 17.800 -5.294 -23.113 1.00 88.06 111 PRO A C 1
ATOM 868 O O . PRO A 1 111 ? 17.403 -5.170 -24.266 1.00 88.06 111 PRO A O 1
ATOM 871 N N . ASP A 1 112 ? 19.006 -5.790 -22.824 1.00 93.00 112 ASP A N 1
ATOM 872 C CA . ASP A 1 112 ? 19.957 -6.303 -23.821 1.00 93.00 112 ASP A CA 1
ATOM 873 C C . ASP A 1 112 ? 19.692 -7.769 -24.228 1.00 93.00 112 ASP A C 1
ATOM 875 O O . ASP A 1 112 ? 20.431 -8.337 -25.030 1.00 93.00 112 ASP A O 1
ATOM 879 N N . GLY A 1 113 ? 18.642 -8.390 -23.679 1.00 94.56 113 GLY A N 1
ATOM 880 C CA . GLY A 1 113 ? 18.267 -9.782 -23.925 1.00 94.56 113 GLY A CA 1
ATOM 881 C C . GLY A 1 113 ? 18.993 -10.809 -23.051 1.00 94.56 113 GLY A C 1
ATOM 882 O O . GLY A 1 113 ? 18.642 -11.988 -23.101 1.00 94.56 113 GLY A O 1
ATOM 883 N N . SER A 1 114 ? 19.964 -10.404 -22.225 1.00 95.50 114 SER A N 1
ATOM 884 C CA . SER A 1 114 ? 20.647 -11.326 -21.312 1.00 95.50 114 SER A CA 1
ATOM 885 C C . SER A 1 114 ? 19.705 -11.826 -20.201 1.00 95.50 114 SER A C 1
ATOM 887 O O . SER A 1 114 ? 18.802 -11.095 -19.784 1.00 95.50 114 SER A O 1
ATOM 889 N N . PRO A 1 115 ? 19.869 -13.060 -19.690 1.00 96.56 115 PRO A N 1
ATOM 890 C CA . PRO A 1 115 ? 19.079 -13.541 -18.559 1.00 96.56 115 PRO A CA 1
ATOM 891 C C . PRO A 1 115 ? 19.313 -12.704 -17.295 1.00 96.56 115 PRO A C 1
ATOM 893 O O . PRO A 1 115 ? 20.447 -12.343 -16.983 1.00 96.56 115 PRO A O 1
ATOM 896 N N . ARG A 1 116 ? 18.250 -12.444 -16.528 1.00 94.56 116 ARG A N 1
ATOM 897 C CA . ARG A 1 116 ? 18.359 -11.801 -15.210 1.00 94.56 116 ARG A CA 1
ATOM 898 C C . ARG A 1 116 ? 18.878 -12.772 -14.158 1.00 94.56 116 ARG A C 1
ATOM 900 O O . ARG A 1 116 ? 18.514 -13.948 -14.149 1.00 94.56 116 ARG A O 1
ATOM 907 N N . SER A 1 117 ? 19.699 -12.264 -13.241 1.00 94.69 117 SER A N 1
ATOM 908 C CA . SER A 1 117 ? 20.178 -13.053 -12.109 1.00 94.69 117 SER A CA 1
ATOM 909 C C . SER A 1 117 ? 19.059 -13.304 -11.091 1.00 94.69 117 SER A C 1
ATOM 911 O O . SER A 1 117 ? 18.075 -12.566 -11.017 1.00 94.69 117 SER A O 1
ATOM 913 N N . ASN A 1 118 ? 19.220 -14.329 -10.250 1.00 92.62 118 ASN A N 1
ATOM 914 C CA . ASN A 1 118 ? 18.276 -14.586 -9.158 1.00 92.62 118 ASN A CA 1
ATOM 915 C C . ASN A 1 118 ? 18.173 -13.413 -8.172 1.00 92.62 118 ASN A C 1
ATOM 917 O O . ASN A 1 118 ? 17.097 -13.195 -7.615 1.00 92.62 118 ASN A O 1
ATOM 921 N N . ASP A 1 119 ? 19.262 -12.677 -7.955 1.00 93.31 119 ASP A N 1
ATOM 922 C CA . ASP A 1 119 ? 19.265 -11.513 -7.069 1.00 93.31 119 ASP A CA 1
ATOM 923 C C . ASP A 1 119 ? 18.482 -10.358 -7.697 1.00 93.31 119 ASP A C 1
ATOM 925 O O . ASP A 1 119 ? 17.647 -9.747 -7.027 1.00 93.31 119 ASP A O 1
ATOM 929 N N . ASP A 1 120 ? 18.637 -10.139 -9.009 1.00 91.00 120 ASP A N 1
ATOM 930 C CA . ASP A 1 120 ? 17.855 -9.138 -9.735 1.00 91.00 120 ASP A CA 1
ATOM 931 C C . ASP A 1 120 ? 16.363 -9.429 -9.658 1.00 91.00 120 ASP A C 1
ATOM 933 O O . ASP A 1 120 ? 15.582 -8.502 -9.469 1.00 91.00 120 ASP A O 1
ATOM 937 N N . LEU A 1 121 ? 15.951 -10.691 -9.816 1.00 91.50 121 LEU A N 1
ATOM 938 C CA . LEU A 1 121 ? 14.538 -11.075 -9.741 1.00 91.50 121 LEU A CA 1
ATOM 939 C C . LEU A 1 121 ? 13.953 -10.819 -8.345 1.00 91.50 121 LEU A C 1
ATOM 941 O O . LEU A 1 121 ? 12.779 -10.490 -8.216 1.00 91.50 121 LEU A O 1
ATOM 945 N N . LYS A 1 122 ? 14.762 -10.951 -7.289 1.00 93.19 122 LYS A N 1
ATOM 946 C CA . LYS A 1 122 ? 14.312 -10.838 -5.893 1.00 93.19 122 LYS A CA 1
ATOM 947 C C . LYS A 1 122 ? 14.402 -9.425 -5.329 1.00 93.19 122 LYS A C 1
ATOM 949 O O . LYS A 1 122 ? 13.826 -9.183 -4.272 1.00 93.19 122 LYS A O 1
ATOM 954 N N . LYS A 1 123 ? 15.091 -8.499 -6.003 1.00 92.44 123 LYS A N 1
ATOM 955 C CA . LYS A 1 123 ? 15.466 -7.183 -5.456 1.00 92.44 123 LYS A CA 1
ATOM 956 C C . LYS A 1 123 ? 14.305 -6.421 -4.803 1.00 92.44 123 LYS A C 1
ATOM 958 O O . LYS A 1 123 ? 14.473 -5.862 -3.726 1.00 92.44 123 LYS A O 1
ATOM 963 N N . LEU A 1 124 ? 13.111 -6.437 -5.403 1.00 91.88 124 LEU A N 1
ATOM 964 C CA . LEU A 1 124 ? 11.964 -5.681 -4.885 1.00 91.88 124 LEU A CA 1
ATOM 965 C C . LEU A 1 124 ? 11.272 -6.338 -3.689 1.00 91.88 124 LEU A C 1
ATOM 967 O O . LEU A 1 124 ? 10.538 -5.664 -2.976 1.00 91.88 124 LEU A O 1
ATOM 971 N N . PHE A 1 125 ? 11.502 -7.633 -3.465 1.00 92.75 125 PHE A N 1
ATOM 972 C CA . PHE A 1 125 ? 11.014 -8.378 -2.299 1.00 92.75 125 PHE A CA 1
ATOM 973 C C . PHE A 1 125 ? 11.946 -8.232 -1.085 1.00 92.75 125 PHE A C 1
ATOM 975 O O . PHE A 1 125 ? 11.756 -8.901 -0.068 1.00 92.75 125 PHE A O 1
ATOM 982 N N . LEU A 1 126 ? 12.997 -7.415 -1.209 1.00 91.25 126 LEU A N 1
ATOM 983 C CA . LEU A 1 126 ? 13.983 -7.146 -0.160 1.00 91.25 126 LEU A CA 1
ATOM 984 C C . LEU A 1 126 ? 13.919 -5.702 0.359 1.00 91.25 126 LEU A C 1
ATOM 986 O O . LEU A 1 126 ? 14.710 -5.348 1.232 1.00 91.25 126 LEU A O 1
ATOM 990 N N . VAL A 1 127 ? 13.014 -4.878 -0.172 1.00 91.31 127 VAL A N 1
ATOM 991 C CA . VAL A 1 127 ? 12.910 -3.445 0.136 1.00 91.31 127 VAL A CA 1
ATOM 992 C C . VAL A 1 127 ? 11.477 -3.064 0.468 1.00 91.31 127 VAL A C 1
ATOM 994 O O . VAL A 1 127 ? 10.535 -3.657 -0.054 1.00 91.31 127 VAL A O 1
ATOM 997 N N . TYR A 1 128 ? 11.308 -2.035 1.292 1.00 91.56 128 TYR A N 1
ATOM 998 C CA . TYR A 1 128 ? 9.991 -1.483 1.588 1.00 91.56 128 TYR A CA 1
ATOM 999 C C . TYR A 1 128 ? 9.572 -0.526 0.474 1.00 91.56 128 TYR A C 1
ATOM 1001 O O . TYR A 1 128 ? 10.334 0.359 0.096 1.00 91.56 128 TYR A O 1
ATOM 1009 N N . LEU A 1 129 ? 8.356 -0.693 -0.044 1.00 94.12 129 LEU A N 1
ATOM 1010 C CA . LEU A 1 129 ? 7.789 0.204 -1.048 1.00 94.12 129 LEU A CA 1
ATOM 1011 C C . LEU A 1 129 ? 6.648 0.998 -0.425 1.00 94.12 129 LEU A C 1
ATOM 1013 O O . LEU A 1 129 ? 5.559 0.458 -0.205 1.00 94.12 129 LEU A O 1
ATOM 1017 N N . ASP A 1 130 ? 6.899 2.276 -0.148 1.00 95.19 130 ASP A N 1
ATOM 1018 C CA . ASP A 1 130 ? 5.861 3.194 0.304 1.00 95.19 130 ASP A CA 1
ATOM 1019 C C . ASP A 1 130 ? 4.829 3.397 -0.817 1.00 95.19 130 ASP A C 1
ATOM 1021 O O . ASP A 1 130 ? 5.148 3.374 -2.011 1.00 95.19 130 ASP A O 1
ATOM 1025 N N . SER A 1 131 ? 3.566 3.580 -0.437 1.00 96.75 131 SER A N 1
ATOM 1026 C CA . SER A 1 131 ? 2.469 3.822 -1.376 1.00 96.75 131 SER A CA 1
ATOM 1027 C C . SER A 1 131 ? 1.717 5.106 -1.041 1.00 96.75 131 SER A C 1
ATOM 1029 O O . SER A 1 131 ? 1.808 5.625 0.070 1.00 96.75 131 SER A O 1
ATOM 1031 N N . CYS A 1 132 ? 0.917 5.601 -1.985 1.00 97.62 132 CYS A N 1
ATOM 1032 C CA . CYS A 1 132 ? -0.057 6.655 -1.705 1.00 97.62 132 CYS A CA 1
ATOM 1033 C C . CYS A 1 132 ? -1.362 6.126 -1.088 1.00 97.62 132 CYS A C 1
ATOM 1035 O O . CYS A 1 132 ? -2.307 6.897 -0.921 1.00 97.62 132 CYS A O 1
ATOM 1037 N N . THR A 1 133 ? -1.451 4.831 -0.773 1.00 98.44 133 THR A N 1
ATOM 1038 C CA . THR A 1 133 ? -2.613 4.264 -0.088 1.00 98.44 133 THR A CA 1
ATOM 1039 C C . THR A 1 133 ? -2.591 4.678 1.380 1.00 98.44 133 THR A C 1
ATOM 1041 O O . THR A 1 133 ? -1.629 4.414 2.104 1.00 98.44 133 THR A O 1
ATOM 1044 N N . GLY A 1 134 ? -3.656 5.342 1.818 1.00 98.19 134 GLY A N 1
ATOM 1045 C CA . GLY A 1 134 ? -3.817 5.821 3.182 1.00 98.19 134 GLY A CA 1
ATOM 1046 C C . GLY A 1 134 ? -4.528 4.808 4.066 1.00 98.19 134 GLY A C 1
ATOM 1047 O O . GLY A 1 134 ? -5.517 4.206 3.654 1.00 98.19 134 GLY A O 1
ATOM 1048 N N . ILE A 1 135 ? -4.049 4.669 5.301 1.00 98.69 135 ILE A N 1
ATOM 1049 C CA . ILE A 1 135 ? -4.774 4.029 6.397 1.00 98.69 135 ILE A CA 1
ATOM 1050 C C . ILE A 1 135 ? -5.007 5.055 7.508 1.00 98.69 135 ILE A C 1
ATOM 1052 O O . ILE A 1 135 ? -4.064 5.613 8.076 1.00 98.69 135 ILE A O 1
ATOM 1056 N N . ALA A 1 136 ? -6.277 5.332 7.778 1.00 98.69 136 ALA A N 1
ATOM 1057 C CA . ALA A 1 136 ? -6.725 6.208 8.848 1.00 98.69 136 ALA A CA 1
ATOM 1058 C C . ALA A 1 136 ? -7.146 5.364 10.047 1.00 98.69 136 ALA A C 1
ATOM 1060 O O . ALA A 1 136 ? -7.970 4.470 9.894 1.00 98.69 136 ALA A O 1
ATOM 1061 N N . TYR A 1 137 ? -6.616 5.651 11.229 1.00 98.75 137 TYR A N 1
ATOM 1062 C CA . TYR A 1 137 ? -6.965 4.991 12.484 1.00 98.75 137 TYR A CA 1
ATOM 1063 C C . TYR A 1 137 ? -7.859 5.896 13.313 1.00 98.75 137 TYR A C 1
ATOM 1065 O O . TYR A 1 137 ? -7.576 7.090 13.425 1.00 98.75 137 TYR A O 1
ATOM 1073 N N . LYS A 1 138 ? -8.908 5.321 13.903 1.00 98.69 138 LYS A N 1
ATOM 1074 C CA . LYS A 1 138 ? -9.753 6.017 14.871 1.00 98.69 138 LYS A CA 1
ATOM 1075 C C . LYS A 1 138 ? -9.135 5.915 16.265 1.00 98.69 138 LYS A C 1
ATOM 1077 O O . LYS A 1 138 ? -8.755 4.818 16.679 1.00 98.69 138 LYS A O 1
ATOM 1082 N N . ALA A 1 139 ? -9.092 7.026 16.992 1.00 98.56 139 ALA A N 1
ATOM 1083 C CA . ALA A 1 139 ? -8.643 7.067 18.376 1.00 98.56 139 ALA A CA 1
ATOM 1084 C C . ALA A 1 139 ? -9.410 6.059 19.250 1.00 98.56 139 ALA A C 1
ATOM 1086 O O . ALA A 1 139 ? -10.616 5.862 19.072 1.00 98.56 139 ALA A O 1
ATOM 1087 N N . GLU A 1 140 ? -8.694 5.427 20.184 1.00 98.19 140 GLU A N 1
ATOM 1088 C CA . GLU A 1 140 ? -9.236 4.542 21.228 1.00 98.19 140 GLU A CA 1
ATOM 1089 C C . GLU A 1 140 ? -10.151 3.429 20.678 1.00 98.19 140 GLU A C 1
ATOM 1091 O O . GLU A 1 140 ? -11.169 3.068 21.267 1.00 98.19 140 GLU A O 1
ATOM 1096 N N . SER A 1 141 ? -9.811 2.907 19.497 1.00 98.38 141 SER A N 1
ATOM 1097 C CA . SER A 1 141 ? -10.664 1.997 18.735 1.00 98.38 141 SER A CA 1
ATOM 1098 C C . SER A 1 141 ? -9.852 0.950 17.964 1.00 98.38 141 SER A C 1
ATOM 1100 O O . SER A 1 141 ? -8.643 1.076 17.755 1.00 98.38 141 SER A O 1
ATOM 1102 N N . THR A 1 142 ? -10.539 -0.092 17.496 1.00 98.50 142 THR A N 1
ATOM 1103 C CA . THR A 1 142 ? -10.033 -1.098 16.545 1.00 98.50 142 THR A CA 1
ATOM 1104 C C . THR A 1 142 ? -10.379 -0.770 15.092 1.00 98.50 142 THR A C 1
ATOM 1106 O O . THR A 1 142 ? -9.987 -1.513 14.187 1.00 98.50 142 THR A O 1
ATOM 1109 N N . ARG A 1 143 ? -11.126 0.316 14.862 1.00 98.69 143 ARG A N 1
ATOM 1110 C CA . ARG A 1 143 ? -11.599 0.736 13.539 1.00 98.69 143 ARG A CA 1
ATOM 1111 C C . ARG A 1 143 ? -10.558 1.534 12.771 1.00 98.69 143 ARG A C 1
ATOM 1113 O O . ARG A 1 143 ? -9.862 2.380 13.337 1.00 98.69 143 ARG A O 1
ATOM 1120 N N . PHE A 1 144 ? -10.517 1.296 11.470 1.00 98.75 144 PHE A N 1
ATOM 1121 C CA . PHE A 1 144 ? -9.671 2.030 10.544 1.00 98.75 144 PHE A CA 1
ATOM 1122 C C . PHE A 1 144 ? -10.347 2.153 9.174 1.00 98.75 144 PHE A C 1
ATOM 1124 O O . PHE A 1 144 ? -11.192 1.336 8.822 1.00 98.75 144 PHE A O 1
ATOM 1131 N N . LYS A 1 145 ? -9.971 3.160 8.386 1.00 98.75 145 LYS A N 1
ATOM 1132 C CA . LYS A 1 145 ? -10.411 3.339 6.996 1.00 98.75 145 LYS A CA 1
ATOM 1133 C C . LYS A 1 145 ? -9.229 3.197 6.051 1.00 98.75 145 LYS A C 1
ATOM 1135 O O . LYS A 1 145 ? -8.140 3.672 6.369 1.00 98.75 145 LYS A O 1
ATOM 1140 N N . ILE A 1 146 ? -9.454 2.603 4.884 1.00 98.69 146 ILE A N 1
ATOM 1141 C CA . ILE A 1 146 ? -8.463 2.556 3.802 1.00 98.69 146 ILE A CA 1
ATOM 1142 C C . ILE A 1 146 ? -8.937 3.412 2.629 1.00 98.69 146 ILE A C 1
ATOM 1144 O O . ILE A 1 146 ? -10.067 3.271 2.158 1.00 98.69 146 ILE A O 1
ATOM 1148 N N . ASP A 1 147 ? -8.036 4.265 2.150 1.00 98.50 147 ASP A N 1
ATOM 1149 C CA . ASP A 1 147 ? -8.169 5.049 0.925 1.00 98.50 147 ASP A CA 1
ATOM 1150 C C . ASP A 1 147 ? -7.061 4.627 -0.057 1.00 98.50 147 ASP A C 1
ATOM 1152 O O . ASP A 1 147 ? -5.899 5.000 0.148 1.00 98.50 147 ASP A O 1
ATOM 1156 N N . PRO A 1 148 ? -7.370 3.823 -1.096 1.00 97.94 148 PRO A N 1
ATOM 1157 C CA . PRO A 1 148 ? -6.387 3.348 -2.071 1.00 97.94 148 PRO A CA 1
ATOM 1158 C C . PRO A 1 148 ? -5.548 4.457 -2.720 1.00 97.94 148 PRO A C 1
ATOM 1160 O O . PRO A 1 148 ? -4.364 4.233 -2.984 1.00 97.94 148 PRO A O 1
ATOM 1163 N N . GLU A 1 149 ? -6.120 5.647 -2.924 1.00 97.62 149 GLU 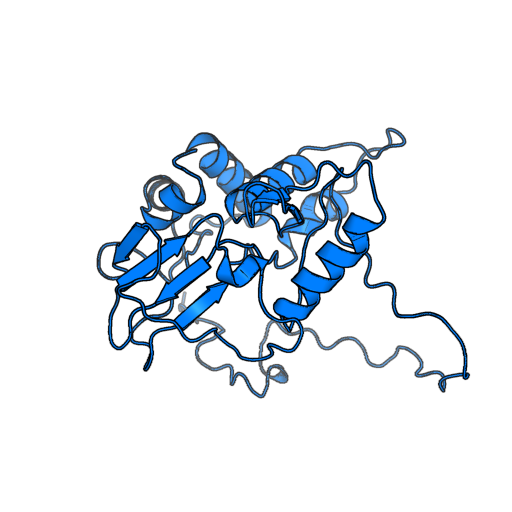A N 1
ATOM 1164 C CA . GLU A 1 149 ? -5.492 6.785 -3.602 1.00 97.62 149 GLU A CA 1
ATOM 1165 C C . GLU A 1 149 ? -5.640 8.062 -2.752 1.00 97.62 149 GLU A C 1
ATOM 1167 O O . GLU A 1 149 ? -6.389 8.987 -3.067 1.00 97.62 149 GLU A O 1
ATOM 1172 N N . CYS A 1 150 ? -4.908 8.118 -1.634 1.00 98.31 150 CYS A N 1
ATOM 1173 C CA . CYS A 1 150 ? -5.132 9.124 -0.602 1.00 98.31 150 CYS A CA 1
ATOM 1174 C C . CYS A 1 150 ? -4.590 10.509 -0.971 1.00 98.31 150 CYS A C 1
ATOM 1176 O O . CYS A 1 150 ? -3.384 10.774 -0.891 1.00 98.31 150 CYS A O 1
ATOM 1178 N N . LYS A 1 151 ? -5.503 11.442 -1.274 1.00 98.06 151 LYS A N 1
ATOM 1179 C CA . LYS A 1 151 ? -5.178 12.836 -1.626 1.00 98.06 151 LYS A CA 1
ATOM 1180 C C . LYS A 1 151 ? -4.219 13.491 -0.629 1.00 98.06 151 LYS A C 1
ATOM 1182 O O . LYS A 1 151 ? -3.226 14.074 -1.053 1.00 98.06 151 LYS A O 1
ATOM 1187 N N . THR A 1 152 ? -4.477 13.366 0.675 1.00 98.06 152 THR A N 1
ATOM 1188 C CA . THR A 1 152 ? -3.651 13.985 1.729 1.00 98.06 152 THR A CA 1
ATOM 1189 C C . THR A 1 152 ? -2.199 13.512 1.681 1.00 98.06 152 THR A C 1
ATOM 1191 O O . THR A 1 152 ? -1.289 14.316 1.868 1.00 98.06 152 THR A O 1
ATOM 1194 N N . LEU A 1 153 ? -1.963 12.229 1.385 1.00 97.75 153 LEU A N 1
ATOM 1195 C CA . LEU A 1 153 ? -0.615 11.674 1.253 1.00 97.75 153 LEU A CA 1
ATOM 1196 C C . LEU A 1 153 ? 0.053 12.070 -0.069 1.00 97.75 153 LEU A C 1
ATOM 1198 O O . LEU A 1 153 ? 1.265 12.268 -0.104 1.00 97.75 153 LEU A O 1
ATOM 1202 N N . ILE A 1 154 ? -0.719 12.212 -1.147 1.00 98.25 154 ILE A N 1
ATOM 1203 C CA . ILE A 1 154 ? -0.225 12.654 -2.463 1.00 98.25 154 ILE A CA 1
ATOM 1204 C C . ILE A 1 154 ? 0.201 14.129 -2.429 1.00 98.25 154 ILE A C 1
ATOM 1206 O O . ILE A 1 154 ? 1.179 14.514 -3.071 1.00 98.25 154 ILE A O 1
ATOM 1210 N N . THR A 1 155 ? -0.522 14.960 -1.676 1.00 97.75 155 THR A N 1
ATOM 1211 C CA . THR A 1 155 ? -0.270 16.404 -1.542 1.00 97.75 155 THR A CA 1
ATOM 1212 C C . THR A 1 155 ? 0.419 16.780 -0.238 1.00 97.75 155 THR A C 1
ATOM 1214 O O . THR A 1 155 ? 0.353 17.939 0.175 1.00 97.75 155 THR A O 1
ATOM 1217 N N . ILE A 1 156 ? 1.030 15.815 0.448 1.00 97.31 156 ILE A N 1
ATOM 1218 C CA . ILE A 1 156 ? 1.632 16.046 1.758 1.00 97.31 156 ILE A CA 1
ATOM 1219 C C . ILE A 1 156 ? 2.684 17.159 1.679 1.00 97.31 156 ILE A C 1
ATOM 1221 O O . ILE A 1 156 ? 3.434 17.255 0.706 1.00 97.31 156 ILE A O 1
ATOM 1225 N N . ASN A 1 157 ? 2.744 18.031 2.687 1.00 97.38 157 ASN A N 1
ATOM 1226 C CA . ASN A 1 157 ? 3.721 19.119 2.695 1.00 97.38 157 ASN A CA 1
ATOM 1227 C C . ASN A 1 157 ? 5.151 18.549 2.743 1.00 97.38 157 ASN A C 1
ATOM 1229 O O . ASN A 1 157 ? 5.427 17.671 3.554 1.00 97.38 157 ASN A O 1
ATOM 1233 N N . ASN A 1 158 ? 6.068 19.064 1.917 1.00 96.00 158 ASN A N 1
ATOM 1234 C CA . ASN A 1 158 ? 7.466 18.617 1.872 1.00 96.00 158 ASN A CA 1
ATOM 1235 C C . ASN A 1 158 ? 8.187 18.732 3.229 1.00 96.00 158 ASN A C 1
ATOM 1237 O O . ASN A 1 158 ? 9.094 17.959 3.523 1.00 96.00 158 ASN A O 1
ATOM 1241 N N . SER A 1 159 ? 7.790 19.694 4.068 1.00 96.38 159 SER A N 1
ATOM 1242 C CA . SER A 1 159 ? 8.368 19.880 5.403 1.00 96.38 159 SER A CA 1
ATOM 1243 C C . SER A 1 159 ? 7.781 18.946 6.464 1.00 96.38 159 SER A C 1
ATOM 1245 O O . SER A 1 159 ? 8.285 18.911 7.586 1.00 96.38 159 SER A O 1
ATOM 1247 N N . PHE A 1 160 ? 6.735 18.179 6.140 1.00 95.56 160 PHE A N 1
ATOM 1248 C CA . PHE A 1 160 ? 6.119 17.251 7.078 1.00 95.56 160 PHE A CA 1
ATOM 1249 C C . PHE A 1 160 ? 7.114 16.159 7.482 1.00 95.56 160 PHE A C 1
ATOM 1251 O O . PHE A 1 160 ? 7.620 15.430 6.634 1.00 95.56 160 PHE A O 1
ATOM 1258 N N . ASN A 1 161 ? 7.381 16.015 8.775 1.00 94.19 161 ASN A N 1
ATOM 1259 C CA . ASN A 1 161 ? 8.374 15.077 9.308 1.00 94.19 161 ASN A CA 1
ATOM 1260 C C . ASN A 1 161 ? 7.851 14.255 10.499 1.00 94.19 161 ASN A C 1
ATOM 1262 O O . ASN A 1 161 ? 8.636 13.614 11.195 1.00 94.19 161 ASN A O 1
ATOM 1266 N N . GLN A 1 162 ? 6.538 14.280 10.743 1.00 93.81 162 GLN A N 1
ATOM 1267 C CA . GLN A 1 162 ? 5.918 13.551 11.846 1.00 93.81 162 GLN A CA 1
ATOM 1268 C C . GLN A 1 162 ? 5.671 12.082 11.479 1.00 93.81 162 GLN A C 1
ATOM 1270 O O . GLN A 1 162 ? 5.652 11.698 10.310 1.00 93.81 162 GLN A O 1
ATOM 1275 N N . ALA A 1 163 ? 5.451 11.246 12.497 1.00 91.06 163 ALA A N 1
ATOM 1276 C CA . ALA A 1 163 ? 5.198 9.818 12.308 1.00 91.06 163 ALA A CA 1
ATOM 1277 C C . ALA A 1 163 ? 3.822 9.515 11.682 1.00 91.06 163 ALA A C 1
ATOM 1279 O O . ALA A 1 163 ? 3.630 8.424 11.146 1.00 91.06 163 ALA A O 1
ATOM 1280 N N . PHE A 1 164 ? 2.861 10.431 11.797 1.00 95.81 164 PHE A N 1
ATOM 1281 C CA . PHE A 1 164 ? 1.508 10.324 11.252 1.00 95.81 164 PHE A CA 1
ATOM 1282 C C . PHE A 1 164 ? 0.927 11.714 11.016 1.00 95.81 164 PHE A C 1
ATOM 1284 O O . PHE A 1 164 ? 1.329 12.672 11.675 1.00 95.81 164 PHE A O 1
ATOM 1291 N N . HIS A 1 165 ? -0.008 11.824 10.078 1.00 96.94 165 HIS A N 1
ATOM 1292 C CA . HIS A 1 165 ? -0.727 13.064 9.821 1.00 96.94 165 HIS A CA 1
ATOM 1293 C C . HIS A 1 165 ? -2.000 13.084 10.683 1.00 96.94 165 HIS A C 1
ATOM 1295 O O . HIS A 1 165 ? -2.798 12.152 10.568 1.00 96.94 165 HIS A O 1
ATOM 1301 N N . PRO A 1 166 ? -2.223 14.091 11.547 1.00 97.50 166 PRO A N 1
ATOM 1302 C CA . PRO A 1 166 ? -3.469 14.193 12.302 1.00 97.50 166 PRO A CA 1
ATOM 1303 C C . PRO A 1 166 ? -4.635 14.449 11.342 1.00 97.50 166 PRO A C 1
ATOM 1305 O O . PRO A 1 166 ? -4.496 15.209 10.380 1.00 97.50 166 PRO A O 1
ATOM 1308 N N . ILE A 1 167 ? -5.768 13.799 11.578 1.00 98.12 167 ILE A N 1
ATOM 1309 C CA . ILE A 1 167 ? -6.974 13.913 10.749 1.00 98.12 167 ILE A CA 1
ATOM 1310 C C . ILE A 1 167 ? -8.221 13.910 11.634 1.00 98.12 167 ILE A C 1
ATOM 1312 O O . ILE A 1 167 ? -8.145 13.573 12.808 1.00 98.12 167 ILE A O 1
ATOM 1316 N N . ASP A 1 168 ? -9.366 14.249 11.051 1.00 98.25 168 ASP A N 1
ATOM 1317 C CA . ASP A 1 168 ? -10.674 13.906 11.604 1.00 98.25 168 ASP A CA 1
ATOM 1318 C C . ASP A 1 168 ? -11.144 12.601 10.947 1.00 98.25 168 ASP A C 1
ATOM 1320 O O . ASP A 1 168 ? -11.443 12.556 9.750 1.00 98.25 168 ASP A O 1
ATOM 1324 N N . TYR A 1 169 ? -11.180 11.515 11.719 1.00 98.56 169 TYR A N 1
ATOM 1325 C CA . TYR A 1 169 ? -11.549 10.201 11.201 1.00 98.56 169 TYR A CA 1
ATOM 1326 C C . TYR A 1 169 ? -12.989 10.156 10.664 1.00 98.56 169 TYR A C 1
ATOM 1328 O O . TYR A 1 169 ? -13.290 9.400 9.731 1.00 98.56 169 TYR A O 1
ATOM 1336 N N . SER A 1 170 ? -13.898 10.960 11.227 1.00 98.25 170 SER A N 1
ATOM 1337 C CA . SER A 1 170 ? -15.313 10.951 10.844 1.00 98.25 170 SER A CA 1
ATOM 1338 C C . SER A 1 170 ? -15.521 11.448 9.412 1.00 98.25 170 SER A C 1
ATOM 1340 O O . SER A 1 170 ? -16.310 10.860 8.670 1.00 98.25 170 SER A O 1
ATOM 1342 N N . THR A 1 171 ? -14.732 12.441 8.994 1.00 97.81 171 THR A N 1
ATOM 1343 C CA . THR A 1 171 ? -14.774 13.056 7.660 1.00 97.81 171 THR A CA 1
ATOM 1344 C C . THR A 1 171 ? -13.765 12.462 6.677 1.00 97.81 171 THR A C 1
ATOM 1346 O O . THR A 1 171 ? -13.828 12.754 5.483 1.00 97.81 171 THR A O 1
ATOM 1349 N N . PHE A 1 172 ? -12.853 11.598 7.137 1.00 98.31 172 PHE A N 1
ATOM 1350 C CA . PHE A 1 172 ? -11.908 10.909 6.260 1.00 98.31 172 PHE A CA 1
ATOM 1351 C C . PHE A 1 172 ? -12.629 9.972 5.277 1.00 98.31 172 PHE A C 1
ATOM 1353 O O . PHE A 1 172 ? -13.450 9.135 5.679 1.00 98.31 172 PHE A O 1
ATOM 1360 N N . ASN A 1 173 ? -12.289 10.093 3.993 1.00 96.62 173 ASN A N 1
ATOM 1361 C CA . ASN A 1 173 ? -12.799 9.236 2.926 1.00 96.62 173 ASN A CA 1
ATOM 1362 C C . ASN A 1 173 ? -12.103 7.877 2.960 1.00 96.62 173 ASN A C 1
ATOM 1364 O O . ASN A 1 173 ? -10.887 7.810 3.067 1.00 96.62 173 ASN A O 1
ATOM 1368 N N . GLY A 1 174 ? -12.858 6.794 2.830 1.00 97.44 174 GLY A N 1
ATOM 1369 C CA . GLY A 1 174 ? -12.298 5.451 2.756 1.00 97.44 174 GLY A CA 1
ATOM 1370 C C . GLY A 1 174 ? -13.299 4.398 3.199 1.00 97.44 174 GLY A C 1
ATOM 1371 O O . GLY A 1 174 ? -14.341 4.714 3.778 1.00 97.44 174 GLY A O 1
ATOM 1372 N N . VAL A 1 175 ? -12.974 3.139 2.928 1.00 98.44 175 VAL A N 1
ATOM 1373 C CA . VAL A 1 175 ? -13.787 2.002 3.371 1.00 98.44 175 VAL A CA 1
ATOM 1374 C C . VAL A 1 175 ? -13.388 1.656 4.801 1.00 98.44 175 VAL A C 1
ATOM 1376 O O . VAL A 1 175 ? -12.212 1.404 5.066 1.00 98.44 175 VAL A O 1
ATOM 1379 N N . GLU A 1 176 ? -14.356 1.693 5.719 1.00 98.62 176 GLU A N 1
ATOM 1380 C CA . GLU A 1 176 ? -14.146 1.365 7.131 1.00 98.62 176 GLU A CA 1
ATOM 1381 C C . GLU A 1 176 ? -14.084 -0.150 7.344 1.00 98.62 176 GLU A C 1
ATOM 1383 O O . GLU A 1 176 ? -14.930 -0.896 6.858 1.00 98.62 176 GLU A O 1
ATOM 1388 N N . LEU A 1 177 ? -13.098 -0.570 8.129 1.00 98.50 177 LEU A N 1
ATOM 1389 C CA . LEU A 1 177 ? -12.847 -1.928 8.581 1.00 98.50 177 LEU A CA 1
ATOM 1390 C C . LEU A 1 177 ? -12.664 -1.936 10.103 1.00 98.50 177 LEU A C 1
ATOM 1392 O O . LEU A 1 177 ? -12.437 -0.905 10.743 1.00 98.50 177 LEU A O 1
ATOM 1396 N N . ASP A 1 178 ? -12.754 -3.124 10.694 1.00 98.44 178 ASP A N 1
ATOM 1397 C CA . ASP A 1 178 ? -12.600 -3.330 12.130 1.00 98.44 178 ASP A CA 1
ATOM 1398 C C . ASP A 1 178 ? -11.611 -4.464 12.387 1.00 98.44 178 ASP A C 1
ATOM 1400 O O . ASP A 1 178 ? -11.875 -5.628 12.079 1.00 98.44 178 ASP A O 1
ATOM 1404 N N . SER A 1 179 ? -10.469 -4.125 12.982 1.00 98.00 179 SER A N 1
ATOM 1405 C CA . SER A 1 179 ? -9.403 -5.094 13.242 1.00 98.00 179 SER A CA 1
ATOM 1406 C C . SER A 1 179 ? -9.757 -6.155 14.287 1.00 98.00 179 SER A C 1
ATOM 1408 O O . SER A 1 179 ? -9.000 -7.105 14.456 1.00 98.00 179 SER A O 1
ATOM 1410 N N . SER A 1 180 ? -10.899 -6.028 14.972 1.00 97.44 180 SER A N 1
ATOM 1411 C CA . SER A 1 180 ? -11.427 -7.065 15.867 1.00 97.44 180 SER A CA 1
ATOM 1412 C C . SER A 1 180 ? -12.231 -8.158 15.149 1.00 97.44 180 SER A C 1
ATOM 1414 O O . SER A 1 180 ? -12.543 -9.178 15.763 1.00 97.44 180 SER A O 1
ATOM 1416 N N . LYS A 1 181 ? -12.579 -7.964 13.868 1.00 96.50 181 LYS A N 1
ATOM 1417 C CA . LYS A 1 181 ? -13.461 -8.867 13.106 1.00 96.50 181 LYS A CA 1
ATOM 1418 C C . LYS A 1 181 ? -12.735 -9.836 12.170 1.00 96.50 181 LYS A C 1
ATOM 1420 O O . LYS A 1 181 ? -13.380 -10.726 11.624 1.00 96.50 181 LYS A O 1
ATOM 1425 N N . ASP A 1 182 ? -11.424 -9.688 11.998 1.00 95.12 182 ASP A N 1
ATOM 1426 C CA . ASP A 1 182 ? -10.587 -10.571 11.176 1.00 95.12 182 ASP A CA 1
ATOM 1427 C C . ASP A 1 182 ? -9.182 -10.708 11.800 1.00 95.12 182 ASP A C 1
ATOM 1429 O O . ASP A 1 182 ? -8.887 -10.128 12.849 1.00 95.12 182 ASP A O 1
ATOM 1433 N N . VAL A 1 183 ? -8.307 -11.502 11.186 1.00 96.38 183 VAL A N 1
ATOM 1434 C CA . VAL A 1 183 ? -6.957 -11.787 11.681 1.00 96.38 183 VAL A CA 1
ATOM 1435 C C . VAL A 1 183 ? -5.960 -10.750 11.165 1.00 96.38 183 VAL A C 1
ATOM 1437 O O . VAL A 1 183 ? -5.342 -10.914 10.117 1.00 96.38 183 VAL A O 1
ATOM 1440 N N . TYR A 1 184 ? -5.737 -9.713 11.965 1.00 97.50 184 TYR A N 1
ATOM 1441 C CA . TYR A 1 184 ? -4.683 -8.725 11.740 1.00 97.50 184 TYR A CA 1
ATOM 1442 C C . TYR A 1 184 ? -3.446 -9.005 12.604 1.00 97.50 184 TYR A C 1
ATOM 1444 O O . TYR A 1 184 ? -3.500 -9.756 13.580 1.00 97.50 184 TYR A O 1
ATOM 1452 N N . ASN A 1 185 ? -2.314 -8.373 12.270 1.00 96.56 185 ASN A N 1
ATOM 1453 C CA . ASN A 1 185 ? -1.075 -8.423 13.061 1.00 96.56 185 ASN A CA 1
ATOM 1454 C C . ASN A 1 185 ? -0.530 -9.847 13.296 1.00 96.56 185 ASN A C 1
ATOM 1456 O O . ASN A 1 185 ? 0.115 -10.126 14.306 1.00 96.56 185 ASN A O 1
ATOM 1460 N N . SER A 1 186 ? -0.823 -10.766 12.377 1.00 96.56 186 SER A N 1
ATOM 1461 C CA . SER A 1 186 ? -0.409 -12.170 12.422 1.00 96.56 186 SER A CA 1
ATOM 1462 C C . SER A 1 186 ? -0.111 -12.675 11.015 1.00 96.56 186 SER A C 1
ATOM 1464 O O . SER A 1 186 ? -0.625 -12.136 10.034 1.00 96.56 186 SER A O 1
ATOM 1466 N N . LEU A 1 187 ? 0.725 -13.710 10.916 1.00 96.12 187 LEU A N 1
ATOM 1467 C CA . LEU A 1 187 ? 0.975 -14.395 9.650 1.00 96.12 187 LEU A CA 1
ATOM 1468 C C . LEU A 1 187 ? -0.250 -15.235 9.267 1.00 96.12 187 LEU A C 1
ATOM 1470 O O . LEU A 1 187 ? -0.764 -16.007 10.076 1.00 96.12 187 LEU A O 1
ATOM 1474 N N . LEU A 1 188 ? -0.691 -15.087 8.025 1.00 97.00 188 LEU A N 1
ATOM 1475 C CA . LEU A 1 188 ? -1.841 -15.758 7.435 1.00 97.00 188 LEU A CA 1
ATOM 1476 C C . LEU A 1 188 ? -1.379 -16.893 6.530 1.00 97.00 188 LEU A C 1
ATOM 1478 O O . LEU A 1 188 ? -0.358 -16.760 5.854 1.00 97.00 188 LEU A O 1
ATOM 1482 N N . SER A 1 189 ? -2.180 -17.957 6.475 1.00 96.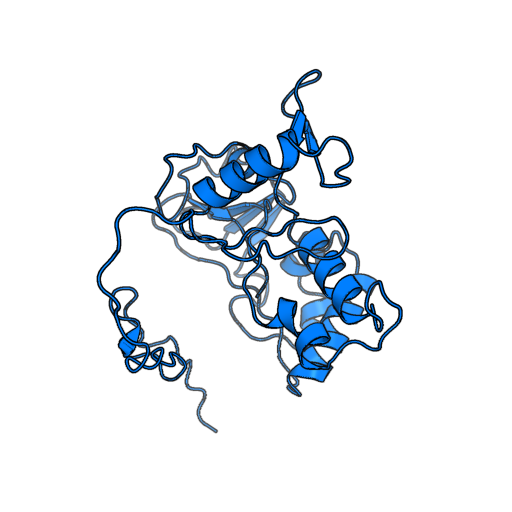94 189 SER A N 1
ATOM 1483 C CA . SER A 1 189 ? -2.097 -18.989 5.440 1.00 96.94 189 SER A CA 1
ATOM 1484 C C . SER A 1 189 ? -2.638 -18.469 4.106 1.00 96.94 189 SER A C 1
ATOM 1486 O O . SER A 1 189 ? -3.327 -17.447 4.064 1.00 96.94 189 SER A O 1
ATOM 1488 N N . LYS A 1 190 ? -2.408 -19.212 3.015 1.00 97.19 190 LYS A N 1
ATOM 1489 C CA . LYS A 1 190 ? -2.901 -18.841 1.677 1.00 97.19 190 LYS A CA 1
ATOM 1490 C C . LYS A 1 190 ? -4.410 -18.602 1.652 1.00 97.19 19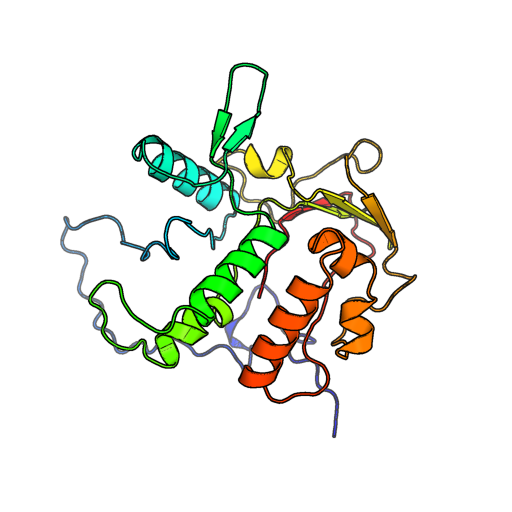0 LYS A C 1
ATOM 1492 O O . LYS A 1 190 ? -4.862 -17.575 1.159 1.00 97.19 190 LYS A O 1
ATOM 1497 N N . SER A 1 191 ? -5.189 -19.539 2.196 1.00 97.38 191 SER A N 1
ATOM 1498 C CA . SER A 1 191 ? -6.654 -19.438 2.205 1.00 97.38 191 SER A CA 1
ATOM 1499 C C . SER A 1 191 ? -7.129 -18.232 3.009 1.00 97.38 191 SER A C 1
ATOM 1501 O O . SER A 1 191 ? -7.975 -17.481 2.539 1.00 97.38 191 SER A O 1
ATOM 1503 N N . LYS A 1 192 ? -6.529 -17.990 4.182 1.00 97.69 192 LYS A N 1
ATOM 1504 C CA . LYS A 1 192 ? -6.846 -16.814 4.995 1.00 97.69 192 LYS A CA 1
ATOM 1505 C C . LYS A 1 192 ? -6.475 -15.520 4.289 1.00 97.69 192 LYS A C 1
ATOM 1507 O O . LYS A 1 192 ? -7.295 -14.621 4.258 1.00 97.69 192 LYS A O 1
ATOM 1512 N N . PHE A 1 193 ? -5.302 -15.441 3.669 1.00 97.75 193 PHE A N 1
ATOM 1513 C CA . PHE A 1 193 ? -4.887 -14.274 2.895 1.00 97.75 193 PHE A CA 1
ATOM 1514 C C . PHE A 1 193 ? -5.855 -13.953 1.741 1.00 97.75 193 PHE A C 1
ATOM 1516 O O . PHE A 1 193 ? -6.235 -12.797 1.584 1.00 97.75 193 PHE A O 1
ATOM 1523 N N . LEU A 1 194 ? -6.291 -14.960 0.973 1.00 97.81 194 LEU A N 1
ATOM 1524 C CA . LEU A 1 194 ? -7.195 -14.781 -0.176 1.00 97.81 194 LEU A CA 1
ATOM 1525 C C . LEU A 1 194 ? -8.616 -14.333 0.199 1.00 97.81 194 LEU A C 1
ATOM 1527 O O . LEU A 1 194 ? -9.310 -13.741 -0.633 1.00 97.81 194 LEU A O 1
ATOM 1531 N N . ASP A 1 195 ? -9.042 -14.611 1.430 1.00 97.69 195 ASP A N 1
ATOM 1532 C CA . ASP A 1 195 ? -10.365 -14.241 1.935 1.00 97.69 195 ASP A CA 1
ATOM 1533 C C . ASP A 1 195 ? -10.334 -13.081 2.947 1.00 97.69 195 ASP A C 1
ATOM 1535 O O . ASP A 1 195 ? -11.396 -12.584 3.314 1.00 97.69 195 ASP A O 1
ATOM 1539 N N . HIS A 1 196 ? -9.147 -12.608 3.348 1.00 97.88 196 HIS A N 1
ATOM 1540 C CA . HIS A 1 196 ? -8.968 -11.534 4.330 1.00 97.88 196 HIS A CA 1
ATOM 1541 C C . HIS A 1 196 ? -9.492 -10.195 3.799 1.00 97.88 196 HIS A C 1
ATOM 1543 O O . HIS A 1 196 ? -9.020 -9.687 2.773 1.00 97.88 196 HIS A O 1
ATOM 1549 N N . GLU A 1 197 ? -10.427 -9.584 4.527 1.00 97.31 197 GLU A N 1
ATOM 1550 C CA . GLU A 1 197 ? -11.197 -8.424 4.056 1.00 97.31 197 GLU A CA 1
ATOM 1551 C C . GLU A 1 197 ? -10.295 -7.230 3.719 1.00 97.31 197 GLU A C 1
ATOM 1553 O O . GLU A 1 197 ? -10.382 -6.654 2.631 1.00 97.31 197 GLU A O 1
ATOM 1558 N N . GLY A 1 198 ? -9.339 -6.919 4.600 1.00 97.38 198 GLY A N 1
ATOM 1559 C CA . GLY A 1 198 ? -8.395 -5.827 4.373 1.00 97.38 198 GLY A CA 1
ATOM 1560 C C . GLY A 1 198 ? -7.513 -6.041 3.141 1.00 97.38 198 GLY A C 1
ATOM 1561 O O . GLY A 1 198 ? -7.220 -5.091 2.420 1.00 97.38 198 GLY A O 1
ATOM 1562 N N . TYR A 1 199 ? -7.118 -7.285 2.849 1.00 97.88 199 TYR A N 1
ATOM 1563 C CA . TYR A 1 199 ? -6.285 -7.551 1.676 1.00 97.88 199 TYR A CA 1
ATOM 1564 C C . TYR A 1 199 ? -7.111 -7.497 0.398 1.00 97.88 199 TYR A C 1
ATOM 1566 O O . TYR A 1 199 ? -6.681 -6.879 -0.569 1.00 97.88 199 TYR A O 1
ATOM 1574 N N . ARG A 1 200 ? -8.322 -8.057 0.401 1.00 98.12 200 ARG A N 1
ATOM 1575 C CA . ARG A 1 200 ? -9.241 -7.928 -0.733 1.00 98.12 200 ARG A CA 1
ATOM 1576 C C . ARG A 1 200 ? -9.476 -6.466 -1.102 1.00 98.12 200 ARG A C 1
ATOM 1578 O O . ARG A 1 200 ? -9.370 -6.122 -2.274 1.00 98.12 200 ARG A O 1
ATOM 1585 N N . LEU A 1 201 ? -9.672 -5.594 -0.114 1.00 97.81 201 LEU A N 1
ATOM 1586 C CA . LEU A 1 201 ? -9.798 -4.159 -0.351 1.00 97.81 201 LEU A CA 1
ATOM 1587 C C . LEU A 1 201 ? -8.535 -3.553 -0.992 1.00 97.81 201 LEU A C 1
ATOM 1589 O O . LEU A 1 201 ? -8.640 -2.854 -2.000 1.00 97.81 201 LEU A O 1
ATOM 1593 N N . LEU A 1 202 ? -7.342 -3.856 -0.462 1.00 97.69 202 LEU A N 1
ATOM 1594 C CA . LEU A 1 202 ? -6.071 -3.358 -1.012 1.00 97.69 202 LEU A CA 1
ATOM 1595 C C . LEU A 1 202 ? -5.796 -3.825 -2.444 1.00 97.69 202 LEU A C 1
ATOM 1597 O O . LEU A 1 202 ? -5.142 -3.111 -3.197 1.00 97.69 202 LEU A O 1
ATOM 1601 N N . TYR A 1 203 ? -6.288 -5.004 -2.819 1.00 97.94 203 TYR A N 1
ATOM 1602 C CA . TYR A 1 203 ? -6.135 -5.576 -4.158 1.00 97.94 203 TYR A CA 1
ATOM 1603 C C . TYR A 1 203 ? -7.325 -5.258 -5.079 1.00 97.94 203 TYR A C 1
ATOM 1605 O O . TYR A 1 203 ? -7.348 -5.697 -6.232 1.00 97.94 203 TYR A O 1
ATOM 1613 N N . SER A 1 204 ? -8.307 -4.487 -4.598 1.00 97.12 204 SER A N 1
ATOM 1614 C CA . SER A 1 204 ? -9.564 -4.212 -5.308 1.00 97.12 204 SER A CA 1
ATOM 1615 C C . SER A 1 204 ? -10.254 -5.502 -5.773 1.00 97.12 204 SER A C 1
ATOM 1617 O O . SER A 1 204 ? -10.625 -5.634 -6.936 1.00 97.12 204 SER A O 1
ATOM 1619 N N . ASP A 1 205 ? -10.343 -6.479 -4.869 1.00 97.94 205 ASP A N 1
ATOM 1620 C CA . ASP A 1 205 ? -10.913 -7.815 -5.075 1.00 97.94 205 ASP A CA 1
ATOM 1621 C C . ASP A 1 205 ? -10.231 -8.684 -6.148 1.00 97.94 205 ASP A C 1
ATOM 1623 O O . ASP A 1 205 ? -10.747 -9.740 -6.525 1.00 97.94 205 ASP A O 1
ATOM 1627 N N . ASP A 1 206 ? -9.033 -8.308 -6.603 1.00 98.38 206 ASP A N 1
ATOM 1628 C CA . ASP A 1 206 ? -8.266 -9.069 -7.589 1.00 98.38 206 ASP A CA 1
ATOM 1629 C C . ASP A 1 206 ? -7.610 -10.316 -6.974 1.00 98.38 206 ASP A C 1
ATOM 1631 O O . ASP A 1 206 ? -6.410 -10.369 -6.687 1.00 98.38 206 ASP A O 1
ATOM 1635 N N . LYS A 1 207 ? -8.417 -11.363 -6.771 1.00 97.88 207 LYS A N 1
ATOM 1636 C CA . LYS A 1 207 ? -7.954 -12.638 -6.206 1.00 97.88 207 LYS A CA 1
ATOM 1637 C C . LYS A 1 207 ? -6.869 -13.311 -7.049 1.00 97.88 207 LYS A C 1
ATOM 1639 O O . LYS A 1 207 ? -6.072 -14.071 -6.500 1.00 97.88 207 LYS A O 1
ATOM 1644 N N . LYS A 1 208 ? -6.816 -13.049 -8.362 1.00 98.25 208 LYS A N 1
ATOM 1645 C CA . LYS A 1 208 ? -5.763 -13.592 -9.229 1.00 98.25 208 LYS A CA 1
ATOM 1646 C C . LYS A 1 208 ? -4.424 -12.950 -8.879 1.00 98.25 208 LYS A C 1
ATOM 1648 O O . LYS A 1 208 ? -3.470 -13.679 -8.626 1.00 98.25 208 LYS A O 1
ATOM 1653 N N . LEU A 1 209 ? -4.380 -11.620 -8.792 1.00 98.25 209 LEU A N 1
ATOM 1654 C CA . LEU A 1 209 ? -3.192 -10.876 -8.374 1.00 98.25 209 LEU A CA 1
ATOM 1655 C C . LEU A 1 209 ? -2.726 -11.301 -6.976 1.00 98.25 209 LEU A C 1
ATOM 1657 O O . LEU A 1 209 ? -1.541 -11.564 -6.773 1.00 98.25 209 LEU A O 1
ATOM 1661 N N . MET A 1 210 ? -3.663 -11.442 -6.032 1.00 98.19 210 MET A N 1
ATOM 1662 C CA . MET A 1 210 ? -3.373 -11.953 -4.689 1.00 98.19 210 MET A CA 1
ATOM 1663 C C . MET A 1 210 ? -2.731 -13.344 -4.750 1.00 98.19 210 MET A C 1
ATOM 1665 O O . MET A 1 210 ? -1.668 -13.563 -4.169 1.00 98.19 210 MET A O 1
ATOM 1669 N N . ASN A 1 211 ? -3.341 -14.285 -5.477 1.00 98.19 211 ASN A N 1
ATOM 1670 C CA . ASN A 1 211 ? -2.820 -15.643 -5.598 1.00 98.19 211 ASN A CA 1
ATOM 1671 C C . ASN A 1 211 ? -1.405 -15.665 -6.196 1.00 98.19 211 ASN A C 1
ATOM 1673 O O . ASN A 1 211 ? -0.530 -16.327 -5.643 1.00 98.19 211 ASN A O 1
ATOM 1677 N N . THR A 1 212 ? -1.170 -14.917 -7.278 1.00 98.25 212 THR A N 1
ATOM 1678 C CA . THR A 1 212 ? 0.156 -14.812 -7.903 1.00 98.25 212 THR A CA 1
ATOM 1679 C C . THR A 1 212 ? 1.189 -14.253 -6.928 1.00 98.25 212 THR A C 1
ATOM 1681 O O . THR A 1 212 ? 2.274 -14.819 -6.796 1.00 98.25 212 THR A O 1
ATOM 1684 N N . TYR A 1 213 ? 0.850 -13.186 -6.195 1.00 97.62 213 TYR A N 1
ATOM 1685 C CA . TYR A 1 213 ? 1.759 -12.611 -5.205 1.00 97.62 213 TYR A CA 1
ATOM 1686 C C . TYR A 1 213 ? 2.114 -13.618 -4.108 1.00 97.62 213 TYR A C 1
ATOM 1688 O O . TYR A 1 213 ? 3.290 -13.786 -3.783 1.00 97.62 213 TYR A O 1
ATOM 1696 N N . TRP A 1 214 ? 1.113 -14.328 -3.577 1.00 97.06 214 TRP A N 1
ATOM 1697 C CA . TRP A 1 214 ? 1.329 -15.380 -2.587 1.00 97.06 214 TRP A CA 1
ATOM 1698 C C . TRP A 1 214 ? 2.289 -16.451 -3.108 1.00 97.06 214 TRP A C 1
ATOM 1700 O O . TRP A 1 214 ? 3.241 -16.801 -2.415 1.00 97.06 214 TRP A O 1
ATOM 1710 N N . ASP A 1 215 ? 2.055 -16.967 -4.317 1.00 96.75 215 ASP A N 1
ATOM 1711 C CA . ASP A 1 215 ? 2.854 -18.055 -4.887 1.00 96.75 215 ASP A CA 1
ATOM 1712 C C . ASP A 1 215 ? 4.322 -17.641 -5.068 1.00 96.75 215 ASP A C 1
ATOM 1714 O O . ASP A 1 215 ? 5.231 -18.415 -4.752 1.00 96.75 215 ASP A O 1
ATOM 1718 N N . ILE A 1 216 ? 4.566 -16.387 -5.467 1.00 95.94 216 ILE A N 1
ATOM 1719 C CA . ILE A 1 216 ? 5.918 -15.827 -5.542 1.00 95.94 216 ILE A CA 1
ATOM 1720 C C . ILE A 1 216 ? 6.539 -15.737 -4.146 1.00 95.94 216 ILE A C 1
ATOM 1722 O O . ILE A 1 216 ? 7.610 -16.303 -3.931 1.00 95.94 216 ILE A O 1
ATOM 1726 N N . VAL A 1 217 ? 5.882 -15.096 -3.174 1.00 95.19 217 VAL A N 1
ATOM 1727 C CA . VAL A 1 217 ? 6.429 -14.952 -1.809 1.00 95.19 217 VAL A CA 1
ATOM 1728 C C . VAL A 1 217 ? 6.696 -16.320 -1.170 1.00 95.19 217 VAL A C 1
ATOM 1730 O O . VAL A 1 217 ? 7.744 -16.522 -0.552 1.00 95.19 217 VAL A O 1
ATOM 1733 N N . HIS A 1 218 ? 5.801 -17.286 -1.377 1.00 95.25 218 HIS A N 1
ATOM 1734 C CA . HIS A 1 218 ? 5.960 -18.660 -0.912 1.00 95.25 218 HIS A CA 1
ATOM 1735 C C . HIS A 1 218 ? 7.186 -19.338 -1.525 1.00 95.25 218 HIS A C 1
ATOM 1737 O O . HIS A 1 218 ? 7.983 -19.925 -0.792 1.00 95.25 218 HIS A O 1
ATOM 1743 N N . SER A 1 219 ? 7.406 -19.183 -2.836 1.00 94.19 219 SER A N 1
ATOM 1744 C CA . SER A 1 219 ? 8.601 -19.711 -3.512 1.00 94.19 219 SER A CA 1
ATOM 1745 C C . SER A 1 219 ? 9.917 -19.134 -2.968 1.00 94.19 219 SER A C 1
ATOM 1747 O O . SER A 1 219 ? 10.965 -19.769 -3.071 1.00 94.19 219 SER A O 1
ATOM 1749 N N . LEU A 1 220 ? 9.871 -17.940 -2.367 1.00 92.88 220 LEU A N 1
ATOM 1750 C CA . LEU A 1 220 ? 11.040 -17.239 -1.838 1.00 92.88 220 LEU A CA 1
ATOM 1751 C C . LEU A 1 220 ? 11.343 -17.542 -0.367 1.00 92.88 220 LEU A C 1
ATOM 1753 O O . LEU A 1 220 ? 12.469 -17.294 0.072 1.00 92.88 220 LEU A O 1
ATOM 1757 N N . LYS A 1 221 ? 10.361 -18.011 0.411 1.00 89.00 221 LYS A N 1
ATOM 1758 C CA . LYS A 1 221 ? 10.471 -18.125 1.877 1.00 89.00 221 LYS A CA 1
ATOM 1759 C C . LYS A 1 221 ? 10.156 -19.517 2.432 1.00 89.00 221 LYS A C 1
ATOM 1761 O O . LYS A 1 221 ? 10.578 -19.792 3.551 1.00 89.00 221 LYS A O 1
ATOM 1766 N N . SER A 1 222 ? 9.470 -20.382 1.681 1.00 85.19 222 SER A N 1
ATOM 1767 C CA . SER A 1 222 ? 9.142 -21.767 2.064 1.00 85.19 222 SER A CA 1
ATOM 1768 C C . SER A 1 222 ? 8.498 -21.907 3.455 1.00 85.19 222 SER A C 1
ATOM 1770 O O . SER A 1 222 ? 8.918 -22.747 4.251 1.00 85.19 222 SER A O 1
ATOM 1772 N N . GLN A 1 223 ? 7.502 -21.072 3.775 1.00 87.12 223 GLN A N 1
ATOM 1773 C CA . GLN A 1 223 ? 6.709 -21.184 5.010 1.00 87.12 223 GLN A CA 1
ATOM 1774 C C . GLN A 1 223 ? 5.216 -21.219 4.681 1.00 87.12 223 GLN A C 1
ATOM 1776 O O . GLN A 1 223 ? 4.773 -20.547 3.754 1.00 87.12 223 GLN A O 1
ATOM 1781 N N . ASP A 1 224 ? 4.430 -21.926 5.492 1.00 86.50 224 ASP A N 1
ATOM 1782 C CA . ASP A 1 224 ? 2.984 -22.062 5.268 1.00 86.50 224 ASP A CA 1
ATOM 1783 C C . ASP A 1 224 ? 2.198 -20.774 5.579 1.00 86.50 224 ASP A C 1
ATOM 1785 O O . ASP A 1 224 ? 1.145 -20.525 4.989 1.00 86.50 224 ASP A O 1
ATOM 1789 N N . ASN A 1 225 ? 2.720 -19.941 6.490 1.00 92.75 225 ASN A N 1
ATOM 1790 C CA . ASN A 1 225 ? 2.140 -18.655 6.878 1.00 92.75 225 ASN A CA 1
ATOM 1791 C C . ASN A 1 225 ? 3.160 -17.540 6.623 1.00 92.75 225 ASN A C 1
ATOM 1793 O O . ASN A 1 225 ? 4.217 -17.528 7.250 1.00 92.75 225 ASN A O 1
ATOM 1797 N N . LEU A 1 226 ? 2.851 -16.605 5.721 1.00 89.75 226 LEU A N 1
ATOM 1798 C CA . LEU A 1 226 ? 3.830 -15.622 5.221 1.00 89.75 226 LEU A CA 1
ATOM 1799 C C . LEU A 1 226 ? 3.304 -14.190 5.178 1.00 89.75 226 LEU A C 1
ATOM 1801 O O . LEU A 1 226 ? 4.042 -13.245 5.450 1.00 89.75 226 LEU A O 1
ATOM 1805 N N . MET A 1 227 ? 2.030 -14.021 4.837 1.00 93.19 227 MET A N 1
ATOM 1806 C CA . MET A 1 227 ? 1.441 -12.702 4.629 1.00 93.19 227 MET A CA 1
ATOM 1807 C C . MET A 1 227 ? 0.884 -12.162 5.938 1.00 93.19 227 MET A C 1
ATOM 1809 O O . MET A 1 227 ? 0.192 -12.881 6.646 1.00 93.19 227 MET A O 1
ATOM 1813 N N . SER A 1 228 ? 1.161 -10.905 6.271 1.00 94.56 228 SER A N 1
ATOM 1814 C CA . SER A 1 228 ? 0.618 -10.264 7.473 1.00 94.56 228 SER A CA 1
ATOM 1815 C C . SER A 1 228 ? 0.169 -8.842 7.172 1.00 94.56 228 SER A C 1
ATOM 1817 O O . SER A 1 228 ? 0.914 -8.053 6.588 1.00 94.56 228 SER A O 1
ATOM 1819 N N . PHE A 1 229 ? -1.055 -8.514 7.586 1.00 96.69 229 PHE A N 1
ATOM 1820 C CA . PHE A 1 229 ? -1.570 -7.153 7.538 1.00 96.69 229 PHE A CA 1
ATOM 1821 C C . PHE A 1 229 ? -1.375 -6.520 8.914 1.00 96.69 229 PHE A C 1
ATOM 1823 O O . PHE A 1 229 ? -2.119 -6.807 9.854 1.00 96.69 229 PHE A O 1
ATOM 1830 N N . TRP A 1 230 ? -0.376 -5.645 9.025 1.00 96.06 230 TRP A N 1
ATOM 1831 C CA . TRP A 1 230 ? -0.115 -4.907 10.256 1.00 96.06 230 TRP A CA 1
ATOM 1832 C C . TRP A 1 230 ? -0.956 -3.632 10.337 1.00 96.06 230 TRP A C 1
ATOM 1834 O O . TRP A 1 230 ? -0.883 -2.773 9.461 1.00 96.06 230 TRP A O 1
ATOM 1844 N N . VAL A 1 231 ? -1.736 -3.505 11.408 1.00 97.31 231 VAL A N 1
ATOM 1845 C CA . VAL A 1 231 ? -2.585 -2.347 11.713 1.00 97.31 231 VAL A CA 1
ATOM 1846 C C . VAL A 1 231 ? -2.348 -1.894 13.148 1.00 97.31 231 VAL A C 1
ATOM 1848 O O . VAL A 1 231 ? -2.176 -2.713 14.055 1.00 97.31 231 VAL A O 1
ATOM 1851 N N . LYS A 1 232 ? -2.363 -0.579 13.375 1.00 96.88 232 LYS A N 1
ATOM 1852 C CA . LYS A 1 232 ? -2.403 -0.028 14.733 1.00 96.88 232 LYS A CA 1
ATOM 1853 C C . LYS A 1 232 ? -3.807 -0.179 15.322 1.00 96.88 232 LYS A C 1
ATOM 1855 O O . LYS A 1 232 ? -4.804 -0.162 14.607 1.00 96.88 232 LYS A O 1
ATOM 1860 N N . GLN A 1 233 ? -3.861 -0.308 16.640 1.00 94.56 233 GLN A N 1
ATOM 1861 C CA . GLN A 1 233 ? -5.088 -0.367 17.430 1.00 94.56 233 GLN A CA 1
ATOM 1862 C C . GLN A 1 233 ? -4.946 0.592 18.606 1.00 94.56 233 GLN A C 1
ATOM 1864 O O . GLN A 1 233 ? -3.829 0.795 19.087 1.00 94.56 233 GLN A O 1
ATOM 1869 N N . ASN A 1 234 ? -6.064 1.144 19.076 1.00 95.75 234 ASN A N 1
ATOM 1870 C CA . ASN A 1 234 ? -6.125 1.983 20.274 1.00 95.75 234 ASN A CA 1
ATOM 1871 C C . ASN A 1 234 ? -5.104 3.136 20.245 1.00 95.75 234 ASN A C 1
ATOM 1873 O O . ASN A 1 234 ? -4.386 3.374 21.216 1.00 95.75 234 ASN A O 1
ATOM 1877 N N . THR A 1 235 ? -4.997 3.828 19.106 1.00 97.19 235 THR A N 1
ATOM 1878 C CA . THR A 1 235 ? -4.187 5.049 19.018 1.00 97.19 235 THR A CA 1
ATOM 1879 C C . THR A 1 235 ? -4.791 6.124 19.921 1.00 97.19 235 THR A C 1
ATOM 1881 O O . THR A 1 235 ? -6.004 6.180 20.091 1.00 97.19 235 THR A O 1
ATOM 1884 N N . SER A 1 236 ? -3.972 6.990 20.519 1.00 97.50 236 SER A N 1
ATOM 1885 C CA . SER A 1 236 ? -4.471 8.052 21.412 1.00 97.50 236 SER A CA 1
ATOM 1886 C C . SER A 1 236 ? -5.165 9.197 20.667 1.00 97.50 236 SER A C 1
ATOM 1888 O O . SER A 1 236 ? -5.861 10.005 21.267 1.00 97.50 236 SER A O 1
ATOM 1890 N N . THR A 1 237 ? -4.934 9.299 19.361 1.00 98.25 237 THR A N 1
ATOM 1891 C CA . THR A 1 237 ? -5.523 10.297 18.465 1.00 98.25 237 THR A CA 1
ATOM 1892 C C . THR A 1 237 ? -5.919 9.635 17.153 1.00 98.25 237 THR A C 1
ATOM 1894 O O . THR A 1 237 ? -5.474 8.523 16.852 1.00 98.25 237 THR A O 1
ATOM 1897 N N . ASP A 1 238 ? -6.715 10.336 16.351 1.00 98.69 238 ASP A N 1
ATOM 1898 C CA . ASP A 1 238 ? -6.961 9.957 14.965 1.00 98.69 238 ASP A CA 1
ATOM 1899 C C . ASP A 1 238 ? -5.677 10.168 14.140 1.00 98.69 238 ASP A C 1
ATOM 1901 O O . ASP A 1 238 ? -5.067 11.242 14.165 1.00 98.69 238 ASP A O 1
ATOM 1905 N N . GLU A 1 239 ? -5.232 9.132 13.427 1.00 98.38 239 GLU A N 1
ATOM 1906 C CA . GLU A 1 239 ? -3.946 9.130 12.717 1.00 98.38 239 GLU A CA 1
ATOM 1907 C C . GLU A 1 239 ? -4.121 8.691 11.261 1.00 98.38 239 GLU A C 1
ATOM 1909 O O . GLU A 1 239 ? -4.654 7.616 11.008 1.00 98.38 239 GLU A O 1
ATOM 1914 N N . LEU A 1 240 ? -3.579 9.441 10.301 1.00 98.44 240 LEU A N 1
ATOM 1915 C CA . LEU A 1 240 ? -3.383 8.985 8.923 1.00 98.44 240 LEU A CA 1
ATOM 1916 C C . LEU A 1 240 ? -1.927 8.572 8.699 1.00 98.44 240 LEU A C 1
ATOM 1918 O O . LEU A 1 240 ? -0.992 9.314 9.021 1.00 98.44 240 LEU A O 1
ATOM 1922 N N . ARG A 1 241 ? -1.731 7.397 8.098 1.00 97.56 241 ARG A N 1
ATOM 1923 C CA . ARG A 1 241 ? -0.420 6.860 7.712 1.00 97.56 241 ARG A CA 1
ATOM 1924 C C . ARG A 1 241 ? -0.451 6.337 6.279 1.00 97.56 241 ARG A C 1
ATOM 1926 O O . ARG A 1 241 ? -1.496 5.906 5.799 1.00 97.56 241 ARG A O 1
ATOM 1933 N N . ALA A 1 242 ? 0.702 6.355 5.617 1.00 96.62 242 ALA A N 1
ATOM 1934 C CA . ALA A 1 242 ? 0.893 5.643 4.359 1.00 96.62 242 ALA A CA 1
ATOM 1935 C C . ALA A 1 242 ? 1.043 4.141 4.6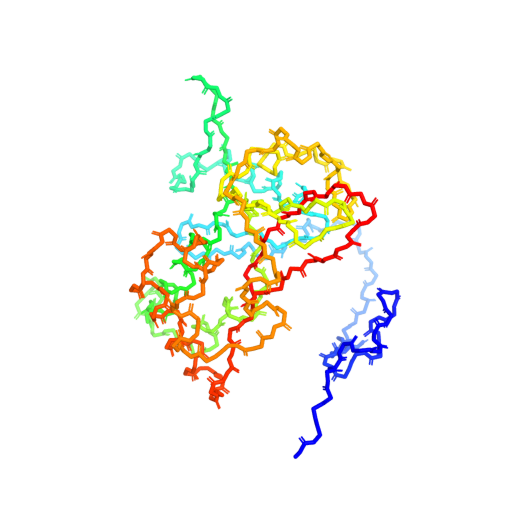31 1.00 96.62 242 ALA A C 1
ATOM 1937 O O . ALA A 1 242 ? 1.764 3.747 5.553 1.00 96.62 242 ALA A O 1
ATOM 1938 N N . LEU A 1 243 ? 0.367 3.310 3.840 1.00 96.38 243 LEU A N 1
ATOM 1939 C CA . LEU A 1 243 ? 0.670 1.885 3.770 1.00 96.38 243 LEU A CA 1
ATOM 1940 C C . LEU A 1 243 ? 1.904 1.660 2.900 1.00 96.38 243 LEU A C 1
ATOM 1942 O O . LEU A 1 243 ? 2.148 2.381 1.931 1.00 96.38 243 LEU A O 1
ATOM 1946 N N . TYR A 1 244 ? 2.648 0.612 3.223 1.00 94.56 244 TYR A N 1
ATOM 1947 C CA . TYR A 1 244 ? 3.796 0.162 2.453 1.00 94.56 244 TYR A CA 1
ATOM 1948 C C . TYR A 1 244 ? 3.712 -1.345 2.223 1.00 94.56 244 TYR A C 1
ATOM 1950 O O . TYR A 1 244 ? 3.062 -2.073 2.979 1.00 94.56 244 TYR A O 1
ATOM 1958 N N . VAL A 1 245 ? 4.384 -1.812 1.176 1.00 93.12 245 VAL A N 1
ATOM 1959 C CA . VAL A 1 245 ? 4.590 -3.238 0.914 1.00 93.12 245 VAL A CA 1
ATOM 1960 C C . VAL A 1 245 ? 5.979 -3.620 1.421 1.00 93.12 245 VAL A C 1
ATOM 1962 O O . VAL A 1 245 ? 6.943 -2.913 1.133 1.00 93.12 245 VAL A O 1
ATOM 1965 N N . ASN A 1 246 ? 6.073 -4.717 2.175 1.00 86.62 246 ASN A N 1
ATOM 1966 C CA . ASN A 1 246 ? 7.336 -5.359 2.551 1.00 86.62 246 ASN A CA 1
ATOM 1967 C C . ASN A 1 246 ? 7.576 -6.561 1.647 1.00 86.62 246 ASN A C 1
ATOM 1969 O O . ASN A 1 246 ? 6.648 -7.388 1.502 1.00 86.62 246 ASN A O 1
#

Secondary structure (DSSP, 8-state):
-----TTTT--TT-GGG-TT--PPPTTS------S----------EETTEE-B--SSHHHHHHHHHHHHHT-TT----EEESSSS-EEE-PPPHHHHHHHHHHHHH--B-TTSPBPPHHHHHGGGGS-EEEEEEEEEPBTSSEEEEETT-HHHHT--TT--SSSEE--TTT--SEEEETTSS--SSPEEHHHHHH-HHHHHHTTT-HHHHHHHHHHHHHHH--SEEE------SBSS-EEEEEEE-

Radius of gyration: 19.69 Å; chains: 1; bounding box: 54×46×47 Å

Sequence (246 aa):
MTNTNPWKHVDPGDISKNPYYKKQDASIPTGKPDSGIDPITSAKLSVGAYSFIEAKPYSQAVHKLQVALKTSPSSVHPLFNLSATQKVYRPLTFKENIEARINDFETKTNPDGSPRSNDDLKKLFLVYLDSCTGIAYKAESTRFKIDPECKTLITINNSFNQAFHPIDYSTFNGVELDSSKDVYNSLLSKSKFLDHEGYRLLYSDDKKLMNTYWDIVHSLKSQDNLMSFWVKQNTSTDELRALYVN